Protein AF-A0A553GAB6-F1 (afdb_monomer)

Structure (mmCIF, N/CA/C/O backbone):
data_AF-A0A553GAB6-F1
#
_entry.id   AF-A0A553GAB6-F1
#
loop_
_atom_site.group_PDB
_atom_site.id
_atom_site.type_symbol
_atom_site.label_atom_id
_atom_site.label_alt_id
_atom_site.label_comp_id
_atom_site.label_asym_id
_atom_site.label_entity_id
_atom_site.label_seq_id
_atom_site.pdbx_PDB_ins_code
_atom_site.Cartn_x
_atom_site.Cartn_y
_atom_site.Cartn_z
_atom_site.occupancy
_atom_site.B_iso_or_equiv
_atom_site.auth_seq_id
_atom_site.auth_comp_id
_atom_site.auth_asym_id
_atom_site.auth_atom_id
_atom_site.pdbx_PDB_model_num
ATOM 1 N N . MET A 1 1 ? -17.075 6.521 -9.318 1.00 34.56 1 MET A N 1
ATOM 2 C CA . MET A 1 1 ? -15.803 7.169 -9.729 1.00 34.56 1 MET A CA 1
ATOM 3 C C . MET A 1 1 ? -14.711 7.225 -8.634 1.00 34.56 1 MET A C 1
ATOM 5 O O . MET A 1 1 ? -13.744 7.949 -8.797 1.00 34.56 1 MET A O 1
ATOM 9 N N . LYS A 1 2 ? -14.764 6.412 -7.557 1.00 28.95 2 LYS A N 1
ATOM 10 C CA . LYS A 1 2 ? -13.860 6.532 -6.381 1.00 28.95 2 LYS A CA 1
ATOM 11 C C . LYS A 1 2 ? -12.635 5.580 -6.356 1.00 28.95 2 LYS A C 1
ATOM 13 O O . LYS A 1 2 ? -11.906 5.549 -5.371 1.00 28.95 2 LYS A O 1
ATOM 18 N N . ASN A 1 3 ? -12.389 4.811 -7.427 1.00 29.20 3 ASN A N 1
ATOM 19 C CA . ASN A 1 3 ? -11.310 3.800 -7.476 1.00 29.20 3 ASN A CA 1
ATOM 20 C C . ASN A 1 3 ? -10.190 4.086 -8.496 1.00 29.20 3 ASN A C 1
ATOM 22 O O . ASN A 1 3 ? -9.161 3.424 -8.436 1.00 29.20 3 ASN A O 1
ATOM 26 N N . PHE A 1 4 ? -10.354 5.056 -9.403 1.00 31.14 4 PHE A N 1
ATOM 27 C CA . PHE A 1 4 ? -9.347 5.368 -10.432 1.00 31.14 4 PHE A CA 1
ATOM 28 C C . PHE A 1 4 ? -8.181 6.212 -9.888 1.00 31.14 4 PHE A C 1
ATOM 30 O O . PHE A 1 4 ? -7.031 5.979 -10.243 1.00 31.14 4 PHE A O 1
ATOM 37 N N . LEU A 1 5 ? -8.451 7.098 -8.924 1.00 30.77 5 LEU A N 1
ATOM 38 C CA . LEU A 1 5 ? -7.440 7.952 -8.282 1.00 30.77 5 LEU A CA 1
ATOM 39 C C . LEU A 1 5 ? -6.475 7.166 -7.368 1.00 30.77 5 LEU A C 1
ATOM 41 O O . LEU A 1 5 ? -5.349 7.583 -7.117 1.00 30.77 5 LEU A O 1
ATOM 45 N N . LYS A 1 6 ? -6.896 5.976 -6.915 1.00 29.62 6 LYS A N 1
ATOM 46 C CA . LYS A 1 6 ? -6.070 5.042 -6.138 1.00 29.62 6 LYS A CA 1
ATOM 47 C C . LYS A 1 6 ? -5.101 4.232 -6.995 1.00 29.62 6 LYS A C 1
ATOM 49 O O . LYS A 1 6 ? -4.408 3.413 -6.422 1.00 29.62 6 LYS A O 1
ATOM 54 N N . VAL A 1 7 ? -5.071 4.381 -8.322 1.00 31.89 7 VAL A N 1
ATOM 55 C CA . VAL A 1 7 ? -4.189 3.578 -9.193 1.00 31.89 7 VAL A CA 1
ATOM 56 C C . VAL A 1 7 ? -2.978 4.376 -9.672 1.00 31.89 7 VAL A C 1
ATOM 58 O O . VAL A 1 7 ? -1.897 3.805 -9.737 1.00 31.89 7 VAL A O 1
ATOM 61 N N . PHE A 1 8 ? -3.113 5.684 -9.903 1.00 30.11 8 PHE A N 1
ATOM 62 C CA . PHE A 1 8 ? -2.001 6.508 -10.392 1.00 30.11 8 PHE A CA 1
ATOM 63 C C . PHE A 1 8 ? -1.133 7.075 -9.255 1.00 30.11 8 PHE A C 1
ATOM 65 O O . PHE A 1 8 ? 0.083 6.933 -9.280 1.00 30.11 8 PHE A O 1
ATOM 72 N N . VAL A 1 9 ? -1.730 7.540 -8.149 1.00 34.72 9 VAL A N 1
ATOM 73 C CA . VAL A 1 9 ? -0.941 7.910 -6.949 1.00 34.72 9 VAL A CA 1
ATOM 74 C C . VAL A 1 9 ? -0.495 6.688 -6.135 1.00 34.72 9 VAL A C 1
ATOM 76 O O . VAL A 1 9 ? 0.485 6.743 -5.397 1.00 34.72 9 VAL A O 1
ATOM 79 N N . ALA A 1 10 ? -1.119 5.529 -6.359 1.00 32.25 10 ALA A N 1
ATOM 80 C CA . ALA A 1 10 ? -0.537 4.244 -5.976 1.00 32.25 10 ALA A CA 1
ATOM 81 C C . ALA A 1 10 ? 0.605 3.797 -6.897 1.00 32.25 10 ALA A C 1
ATOM 83 O O . ALA A 1 10 ? 1.484 3.087 -6.436 1.00 32.25 10 ALA A O 1
ATOM 84 N N . ALA A 1 11 ? 0.666 4.197 -8.167 1.00 32.94 11 ALA A N 1
ATOM 85 C CA . ALA A 1 11 ? 1.845 3.871 -8.971 1.00 32.94 11 ALA A CA 1
ATOM 86 C C . ALA A 1 11 ? 3.108 4.527 -8.375 1.00 32.94 11 ALA A C 1
ATOM 88 O O . ALA A 1 11 ? 4.166 3.910 -8.357 1.00 32.94 11 ALA A O 1
ATOM 89 N N . ILE A 1 12 ? 2.961 5.705 -7.755 1.00 37.19 12 ILE A N 1
ATOM 90 C CA . ILE A 1 12 ? 4.062 6.438 -7.110 1.00 37.19 12 ILE A CA 1
ATOM 91 C C . ILE A 1 12 ? 4.305 5.995 -5.644 1.00 37.19 12 ILE A C 1
ATOM 93 O O . ILE A 1 12 ? 5.435 6.070 -5.170 1.00 37.19 12 ILE A O 1
ATOM 97 N N . MET A 1 13 ? 3.304 5.465 -4.916 1.00 30.41 13 MET A N 1
ATOM 98 C CA . MET A 1 13 ? 3.454 5.044 -3.498 1.00 30.41 13 MET A CA 1
ATOM 99 C C . MET A 1 13 ? 3.285 3.544 -3.176 1.00 30.41 13 MET A C 1
ATOM 101 O O . MET A 1 13 ? 3.530 3.140 -2.043 1.00 30.41 13 MET A O 1
ATOM 105 N N . LEU A 1 14 ? 2.887 2.696 -4.123 1.00 29.27 14 LEU A N 1
ATOM 106 C CA . LEU A 1 14 ? 2.587 1.266 -3.913 1.00 29.27 14 LEU A CA 1
ATOM 107 C C . LEU A 1 14 ? 3.575 0.326 -4.635 1.00 29.27 14 LEU A C 1
ATOM 109 O O . LEU A 1 14 ? 3.333 -0.875 -4.709 1.00 29.27 14 LEU A O 1
ATOM 113 N N . LEU A 1 15 ? 4.721 0.836 -5.102 1.00 31.14 15 LEU A N 1
ATOM 114 C CA . LEU A 1 15 ? 5.814 0.033 -5.680 1.00 31.14 15 LEU A CA 1
ATOM 115 C C . LEU A 1 15 ? 6.842 -0.473 -4.646 1.00 31.14 15 LEU A C 1
ATOM 117 O O . LEU A 1 15 ? 7.947 -0.864 -5.017 1.00 31.14 15 LEU A O 1
ATOM 121 N N . SER A 1 16 ? 6.505 -0.496 -3.353 1.00 28.41 16 SER A N 1
ATOM 122 C CA . SER A 1 16 ? 7.365 -1.086 -2.313 1.00 28.41 16 SER A CA 1
ATOM 123 C C . SER A 1 16 ? 6.939 -2.477 -1.844 1.00 28.41 16 SER A C 1
ATOM 125 O O . SER A 1 16 ? 7.727 -3.143 -1.183 1.00 28.41 16 SER A O 1
ATOM 127 N N . TYR A 1 17 ? 5.770 -3.004 -2.219 1.00 31.75 17 TYR A N 1
ATOM 128 C CA . TYR A 1 17 ? 5.403 -4.369 -1.831 1.00 31.75 17 TYR A CA 1
ATOM 129 C C . TYR A 1 17 ? 4.650 -5.111 -2.943 1.00 31.75 17 TYR A C 1
ATOM 131 O O . TYR A 1 17 ? 3.485 -4.829 -3.201 1.00 31.75 17 TYR A O 1
ATOM 139 N N . SER A 1 18 ? 5.271 -6.202 -3.422 1.00 32.09 18 SER A N 1
ATOM 140 C CA . SER 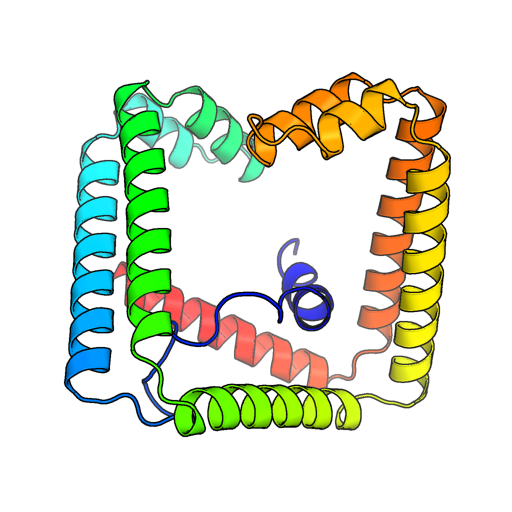A 1 18 ? 4.639 -7.415 -3.998 1.00 32.09 18 SER A CA 1
ATOM 141 C C . SER A 1 18 ? 4.664 -7.560 -5.530 1.00 32.09 18 SER A C 1
ATOM 143 O O . SER A 1 18 ? 3.607 -7.635 -6.147 1.00 32.09 18 SER A O 1
ATOM 145 N N . SER A 1 19 ? 5.842 -7.688 -6.152 1.00 33.78 19 SER A N 1
ATOM 146 C CA . SER A 1 19 ? 5.940 -8.083 -7.574 1.00 33.78 19 SER A CA 1
ATOM 147 C C . SER A 1 19 ? 6.363 -9.536 -7.831 1.00 33.78 19 SER A C 1
ATOM 149 O O . SER A 1 19 ? 6.265 -9.971 -8.965 1.00 33.78 19 SER A O 1
ATOM 151 N N . VAL A 1 20 ? 6.763 -10.329 -6.829 1.00 37.25 20 VAL A N 1
ATOM 152 C CA . VAL A 1 20 ? 7.273 -11.693 -7.118 1.00 37.25 20 VAL A CA 1
ATOM 153 C C . VAL A 1 20 ? 6.150 -12.728 -7.313 1.00 37.25 20 VAL A C 1
ATOM 155 O O . VAL A 1 20 ? 6.298 -13.657 -8.089 1.00 37.25 20 VAL A O 1
ATOM 158 N N . ALA A 1 21 ? 4.987 -12.558 -6.670 1.00 38.44 21 ALA A N 1
ATOM 159 C CA . ALA A 1 21 ? 3.957 -13.610 -6.602 1.00 38.44 21 ALA A CA 1
ATOM 160 C C . ALA A 1 21 ? 2.656 -13.304 -7.371 1.00 38.44 21 ALA A C 1
ATOM 162 O O . ALA A 1 21 ? 1.634 -13.959 -7.169 1.00 38.44 21 ALA A O 1
ATOM 163 N N . SER A 1 22 ? 2.618 -12.261 -8.200 1.00 38.22 22 SER A N 1
ATOM 164 C CA . SER A 1 22 ? 1.407 -11.891 -8.939 1.00 38.22 22 SER A CA 1
ATOM 165 C C . SER A 1 22 ? 1.707 -11.738 -10.419 1.00 38.22 22 SER A C 1
ATOM 167 O O . SER A 1 22 ? 1.952 -10.624 -10.858 1.00 38.22 22 SER A O 1
ATOM 169 N N . ALA A 1 23 ? 1.532 -12.847 -11.152 1.00 41.28 23 ALA A N 1
ATOM 170 C CA . ALA A 1 23 ? 1.530 -12.976 -12.615 1.00 41.28 23 ALA A CA 1
ATOM 171 C C . ALA A 1 23 ? 2.853 -13.431 -13.246 1.00 41.28 23 ALA A C 1
ATOM 173 O O . ALA A 1 23 ? 3.611 -12.613 -13.745 1.00 41.28 23 ALA A O 1
ATOM 174 N N . GLN A 1 24 ? 3.058 -14.742 -13.323 1.00 37.12 24 GLN A N 1
ATOM 175 C CA . GLN A 1 24 ? 3.686 -15.322 -14.506 1.00 37.12 24 GLN A CA 1
ATOM 176 C C . GLN A 1 24 ? 2.553 -15.887 -15.354 1.00 37.12 24 GLN A C 1
ATOM 178 O O . GLN A 1 24 ? 2.048 -16.970 -15.101 1.00 37.12 24 GLN A O 1
ATOM 183 N N . ASP A 1 25 ? 2.058 -15.044 -16.245 1.00 39.56 25 ASP A N 1
ATOM 184 C CA . ASP A 1 25 ? 1.372 -15.460 -17.461 1.00 39.56 25 ASP A CA 1
ATOM 185 C C . ASP A 1 25 ? 1.706 -14.312 -18.412 1.00 39.56 25 ASP A C 1
ATOM 187 O O . ASP A 1 25 ? 1.101 -13.243 -18.329 1.00 39.56 25 ASP A O 1
ATOM 191 N N . GLU A 1 26 ? 2.827 -14.488 -19.114 1.00 44.06 26 GLU A N 1
ATOM 192 C CA . GLU A 1 26 ? 3.438 -13.572 -20.088 1.00 44.06 26 GLU A CA 1
ATOM 193 C C . GLU A 1 26 ? 3.920 -12.204 -19.554 1.00 44.06 26 GLU A C 1
ATOM 195 O O . GLU A 1 26 ? 3.126 -11.292 -19.367 1.00 44.06 26 GLU A O 1
ATOM 200 N N . THR A 1 27 ? 5.240 -12.084 -19.319 1.00 35.88 27 THR A N 1
ATOM 201 C CA . THR A 1 27 ? 6.139 -10.920 -19.570 1.00 35.88 27 THR A CA 1
ATOM 202 C C . THR A 1 27 ? 7.345 -10.945 -18.614 1.00 35.88 27 THR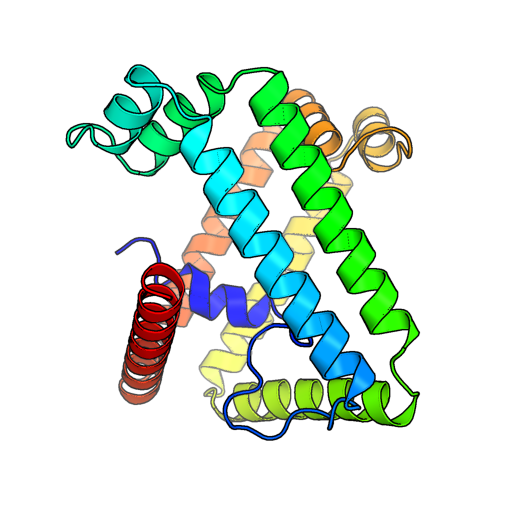 A C 1
ATOM 204 O O . THR A 1 27 ? 7.165 -10.770 -17.410 1.00 35.88 27 THR A O 1
ATOM 207 N N . THR A 1 28 ? 8.551 -11.178 -19.157 1.00 42.16 28 THR A N 1
ATOM 208 C CA . THR A 1 28 ? 9.878 -10.648 -18.732 1.00 42.16 28 THR A CA 1
ATOM 209 C C . THR A 1 28 ? 10.172 -10.459 -17.230 1.00 42.16 28 THR A C 1
ATOM 211 O O . THR A 1 28 ? 10.809 -9.484 -16.835 1.00 42.16 28 THR A O 1
ATOM 214 N N . GLY A 1 29 ? 9.727 -11.376 -16.371 1.00 48.97 29 GLY A N 1
ATOM 215 C CA . GLY A 1 29 ? 10.163 -11.458 -14.973 1.00 48.97 29 GLY A CA 1
ATOM 216 C C . GLY A 1 29 ? 11.357 -12.408 -14.805 1.00 48.97 29 GLY A C 1
ATOM 217 O O . GLY A 1 29 ? 11.622 -13.197 -15.714 1.00 48.97 29 GLY A O 1
ATOM 218 N N . PRO A 1 30 ? 12.050 -12.391 -13.649 1.00 55.84 30 PRO A N 1
ATOM 219 C CA . PRO A 1 30 ? 13.101 -13.361 -13.354 1.00 55.84 30 PRO A CA 1
ATOM 220 C C . PRO A 1 30 ? 12.544 -14.773 -13.515 1.00 55.84 30 PRO A C 1
ATOM 222 O O . PRO A 1 30 ? 11.444 -15.071 -13.034 1.00 55.84 30 PRO A O 1
ATOM 225 N N . ILE A 1 31 ? 13.290 -15.623 -14.216 1.00 70.12 31 ILE A N 1
ATOM 226 C CA . ILE A 1 31 ? 12.923 -17.020 -14.427 1.00 70.12 31 ILE A CA 1
ATOM 227 C C . ILE A 1 31 ? 12.946 -17.686 -13.047 1.00 70.12 31 ILE A C 1
ATOM 229 O O . ILE A 1 31 ? 14.006 -17.859 -12.447 1.00 70.12 31 ILE A O 1
ATOM 233 N N . LEU A 1 32 ? 11.760 -17.979 -12.511 1.00 77.94 32 LEU A N 1
ATOM 234 C CA . LEU A 1 32 ? 11.621 -18.784 -11.302 1.00 77.94 32 LEU A CA 1
ATOM 235 C C . LEU A 1 32 ? 12.017 -20.225 -11.638 1.00 77.94 32 LEU A C 1
ATOM 237 O O . LEU A 1 32 ? 11.668 -20.712 -12.718 1.00 77.94 32 LEU A O 1
ATOM 241 N N . SER A 1 33 ? 12.705 -20.901 -10.720 1.00 84.94 33 SER A N 1
ATOM 242 C CA . SER A 1 33 ? 12.956 -22.340 -10.832 1.00 84.94 33 SER A CA 1
ATOM 243 C C . SER A 1 33 ? 11.641 -23.127 -10.771 1.00 84.94 33 SER A C 1
ATOM 245 O O . SER A 1 33 ? 10.619 -22.614 -10.306 1.00 84.94 33 SER A O 1
ATOM 247 N N . GLU A 1 34 ? 11.649 -24.384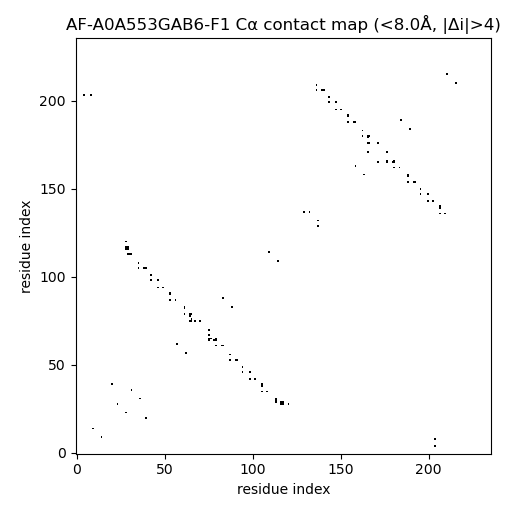 -11.217 1.00 85.62 34 GLU A N 1
ATOM 248 C CA . GLU A 1 34 ? 10.463 -25.251 -11.129 1.00 85.62 34 GLU A CA 1
ATOM 249 C C . GLU A 1 34 ? 9.986 -25.427 -9.678 1.00 85.62 34 GLU A C 1
ATOM 251 O O . GLU A 1 34 ? 8.789 -25.348 -9.402 1.00 85.62 34 GLU A O 1
ATOM 256 N N . GLU A 1 35 ? 10.912 -25.528 -8.723 1.00 85.19 35 GLU A N 1
ATOM 257 C CA . GLU A 1 35 ? 10.595 -25.585 -7.290 1.00 85.19 35 GLU A CA 1
ATOM 258 C C . GLU A 1 35 ? 9.933 -24.290 -6.788 1.00 85.19 35 GLU A C 1
ATOM 260 O O . GLU A 1 35 ? 8.935 -24.325 -6.065 1.00 85.19 35 GLU A O 1
ATOM 265 N N . GLN A 1 36 ? 10.432 -23.125 -7.213 1.00 84.12 36 GLN A N 1
ATOM 266 C CA . GLN A 1 36 ? 9.836 -21.831 -6.868 1.00 84.12 36 GLN A CA 1
ATOM 267 C C . GLN A 1 36 ? 8.438 -21.669 -7.485 1.00 84.12 36 GLN A C 1
ATOM 269 O O . GLN A 1 36 ? 7.529 -21.148 -6.831 1.00 84.12 36 GLN A O 1
ATOM 274 N N . LYS A 1 37 ? 8.232 -22.134 -8.726 1.00 84.25 37 LYS A N 1
ATOM 275 C CA . LYS A 1 37 ? 6.908 -22.158 -9.371 1.00 84.25 37 LYS A CA 1
ATOM 276 C C . LYS A 1 37 ? 5.942 -23.065 -8.612 1.00 84.25 37 LYS A C 1
ATOM 278 O O . LYS A 1 37 ? 4.812 -22.645 -8.353 1.00 84.25 37 LYS A O 1
ATOM 283 N N . ALA A 1 38 ? 6.389 -24.251 -8.199 1.00 86.25 38 ALA A N 1
ATOM 284 C CA . ALA A 1 38 ? 5.599 -25.171 -7.387 1.00 86.25 38 ALA A CA 1
ATOM 285 C C . ALA A 1 38 ? 5.207 -24.542 -6.038 1.00 86.25 38 ALA A C 1
ATOM 287 O O . ALA A 1 38 ? 4.037 -24.584 -5.660 1.00 86.25 38 ALA A O 1
ATOM 288 N N . MET A 1 39 ? 6.132 -23.850 -5.361 1.00 82.44 39 MET A N 1
ATOM 289 C CA . MET A 1 39 ? 5.843 -23.127 -4.113 1.00 82.44 39 MET A CA 1
ATOM 290 C C . MET A 1 39 ? 4.775 -22.037 -4.304 1.00 82.44 39 MET A C 1
ATOM 292 O O . MET A 1 39 ? 3.877 -21.874 -3.471 1.00 82.44 39 MET A O 1
ATOM 296 N N . VAL A 1 40 ? 4.839 -21.294 -5.414 1.00 84.69 40 VAL A N 1
ATOM 297 C CA . VAL A 1 40 ? 3.837 -20.273 -5.760 1.00 84.69 40 VAL A CA 1
ATOM 298 C C . VAL A 1 40 ? 2.478 -20.906 -6.078 1.00 84.69 40 VAL A C 1
ATOM 300 O O . VAL A 1 40 ? 1.453 -20.351 -5.669 1.00 84.69 40 VAL A O 1
ATOM 303 N N . ALA A 1 41 ? 2.453 -22.042 -6.778 1.00 84.31 41 ALA A N 1
ATOM 304 C CA . ALA A 1 41 ? 1.233 -22.783 -7.090 1.00 84.31 41 ALA A CA 1
ATOM 305 C C . ALA A 1 41 ? 0.565 -23.326 -5.817 1.00 84.31 41 ALA A C 1
ATOM 307 O O . ALA A 1 41 ? -0.597 -23.004 -5.569 1.00 84.31 41 ALA A O 1
ATOM 308 N N . ALA A 1 42 ? 1.319 -24.005 -4.951 1.00 84.69 42 ALA A N 1
ATOM 309 C CA . ALA A 1 42 ? 0.832 -24.496 -3.662 1.00 84.69 42 ALA A CA 1
ATOM 310 C C . ALA A 1 42 ? 0.295 -23.348 -2.786 1.00 84.69 42 ALA A C 1
ATOM 312 O O . ALA A 1 42 ? -0.833 -23.394 -2.300 1.00 84.69 42 ALA A O 1
ATOM 313 N N . SER A 1 43 ? 1.034 -22.234 -2.693 1.00 84.19 43 SER A N 1
ATOM 314 C CA . SER A 1 43 ? 0.584 -21.029 -1.973 1.00 84.19 43 SER A CA 1
ATOM 315 C C . SER A 1 43 ? -0.704 -20.419 -2.546 1.00 84.19 43 SER A C 1
ATOM 317 O O . SER A 1 43 ? -1.409 -19.670 -1.863 1.00 84.19 43 SER A O 1
ATOM 319 N N . LYS A 1 44 ? -0.985 -20.627 -3.838 1.00 85.00 44 LYS A N 1
ATOM 320 C CA . LYS A 1 44 ? -2.202 -20.144 -4.501 1.00 85.00 44 LYS A CA 1
ATOM 321 C C . LYS A 1 44 ? -3.385 -21.058 -4.192 1.00 85.00 44 LYS A C 1
ATOM 323 O O . LYS A 1 44 ? -4.467 -20.537 -3.930 1.00 85.00 44 LYS A O 1
ATOM 328 N N . GLU A 1 45 ? -3.178 -22.369 -4.206 1.00 86.44 45 GLU A N 1
ATOM 329 C CA . GLU A 1 45 ? -4.185 -23.361 -3.821 1.00 86.44 45 GLU A CA 1
ATOM 330 C C . GLU A 1 45 ? -4.573 -23.210 -2.353 1.00 86.44 45 GLU A C 1
ATOM 332 O O . GLU A 1 45 ? -5.756 -23.090 -2.049 1.00 86.44 45 GLU A O 1
ATOM 337 N N . GLU A 1 46 ? -3.591 -23.053 -1.464 1.00 86.50 46 GLU A N 1
ATOM 338 C CA . GLU A 1 46 ? -3.826 -22.790 -0.043 1.00 86.50 46 GLU A CA 1
ATOM 339 C C . GLU A 1 46 ? -4.680 -21.527 0.158 1.00 86.50 46 GLU A C 1
ATOM 341 O O . GLU A 1 46 ? -5.681 -21.537 0.871 1.00 86.50 46 GLU A O 1
ATOM 346 N N . LYS A 1 47 ? -4.365 -20.427 -0.543 1.00 86.94 47 LYS A N 1
ATOM 347 C CA . LYS A 1 47 ? -5.181 -19.199 -0.498 1.00 86.94 47 LYS A CA 1
ATOM 348 C C . LYS A 1 47 ? -6.606 -19.411 -0.997 1.00 86.94 47 LYS A C 1
ATOM 350 O O . LYS A 1 47 ? -7.511 -18.739 -0.500 1.00 86.94 47 LYS A O 1
ATOM 355 N N . LYS A 1 48 ? -6.803 -20.271 -1.999 1.00 87.62 48 LYS A N 1
ATOM 356 C CA . LYS A 1 48 ? -8.129 -20.592 -2.532 1.00 87.62 48 LYS A CA 1
ATOM 357 C C . LYS A 1 48 ? -8.927 -21.397 -1.507 1.00 87.62 48 LYS A C 1
ATOM 359 O O . LYS A 1 48 ? -10.025 -20.972 -1.161 1.00 87.62 48 LYS A O 1
ATOM 364 N N . ALA A 1 49 ? -8.337 -22.451 -0.947 1.00 87.56 49 ALA A N 1
ATOM 365 C CA . ALA A 1 49 ? -8.946 -23.252 0.112 1.00 87.56 49 ALA A CA 1
ATOM 366 C C . ALA A 1 49 ? -9.299 -22.393 1.338 1.00 87.56 49 ALA A C 1
ATOM 368 O O . ALA A 1 49 ? -10.435 -22.404 1.802 1.00 87.56 49 ALA A O 1
ATOM 369 N N . ASN A 1 50 ? -8.377 -21.540 1.790 1.00 87.19 50 ASN A N 1
ATOM 370 C CA . ASN A 1 50 ? -8.605 -20.603 2.892 1.00 87.19 50 ASN A CA 1
ATOM 371 C C . ASN A 1 50 ? -9.731 -19.598 2.594 1.00 87.19 50 ASN A C 1
ATOM 373 O O . ASN A 1 50 ? -10.468 -19.192 3.494 1.00 87.19 50 ASN A O 1
ATOM 377 N N . HIS A 1 51 ? -9.880 -19.177 1.333 1.00 87.88 51 HIS A N 1
ATOM 378 C CA . HIS A 1 51 ? -10.982 -18.313 0.919 1.00 87.88 51 HIS A CA 1
ATOM 379 C C . HIS A 1 51 ? -12.328 -19.045 0.941 1.00 87.88 51 HIS A C 1
ATOM 381 O O . HIS A 1 51 ? -13.3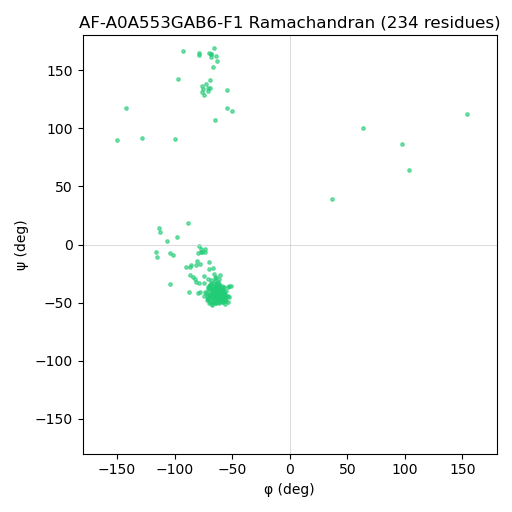13 -18.474 1.410 1.00 87.88 51 HIS A O 1
ATOM 387 N N . GLU A 1 52 ? -12.372 -20.283 0.453 1.00 90.62 52 GLU A N 1
ATOM 388 C CA . GLU A 1 52 ? -13.571 -21.124 0.456 1.00 90.62 52 GLU A CA 1
ATOM 389 C C . GLU A 1 52 ? -13.998 -21.486 1.879 1.00 90.62 52 GLU A C 1
ATOM 391 O O . GLU A 1 52 ? -15.164 -21.298 2.215 1.00 90.62 52 GLU A O 1
ATOM 396 N N . ALA A 1 53 ? -13.057 -21.871 2.744 1.00 90.00 53 ALA A N 1
ATOM 397 C CA . ALA A 1 53 ? -13.306 -22.130 4.160 1.00 90.00 53 ALA A CA 1
ATOM 3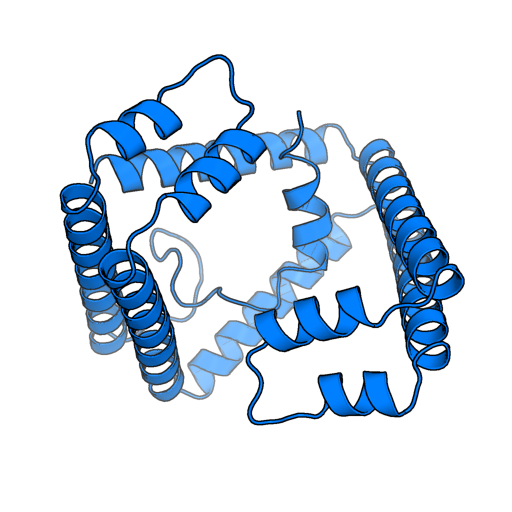98 C C . ALA A 1 53 ? -13.869 -20.891 4.873 1.00 90.00 53 ALA A C 1
ATOM 400 O O . ALA A 1 53 ? -14.887 -20.970 5.560 1.00 90.00 53 ALA A O 1
ATOM 401 N N . PHE A 1 54 ? -13.275 -19.713 4.644 1.00 91.94 54 PHE A N 1
ATOM 402 C CA . PHE A 1 54 ? -13.802 -18.470 5.207 1.00 91.94 54 PHE A CA 1
ATOM 403 C C . PHE A 1 54 ? -15.206 -18.156 4.676 1.00 91.94 54 PHE A C 1
ATOM 405 O O . PHE A 1 54 ? -16.070 -17.743 5.442 1.00 91.94 54 PHE A O 1
ATOM 412 N N . LYS A 1 55 ? -15.464 -18.372 3.380 1.00 90.88 55 LYS A N 1
ATOM 413 C CA . LYS A 1 55 ? -16.786 -18.148 2.781 1.00 90.88 55 LYS A CA 1
ATOM 414 C C . LYS A 1 55 ? -17.837 -19.111 3.340 1.00 90.88 55 LYS A C 1
ATOM 416 O O . LYS A 1 55 ? -18.953 -18.678 3.600 1.00 90.88 55 LYS A O 1
ATOM 421 N N . ALA A 1 56 ? -17.481 -20.378 3.531 1.00 93.25 56 ALA A N 1
ATOM 422 C CA . ALA A 1 56 ? -18.348 -21.383 4.138 1.00 93.25 56 ALA A CA 1
ATOM 423 C C . ALA A 1 56 ? -18.645 -21.086 5.615 1.00 93.25 56 ALA A C 1
ATOM 425 O O . ALA A 1 56 ? -19.691 -21.477 6.114 1.00 93.25 56 ALA A O 1
ATOM 426 N N . SER A 1 57 ? -17.756 -20.360 6.302 1.00 92.81 57 SER A N 1
ATOM 427 C CA . SER A 1 57 ? -17.972 -19.947 7.693 1.00 92.81 57 SER A CA 1
ATOM 428 C C . SER A 1 57 ? -18.954 -18.782 7.862 1.00 92.81 57 SER A C 1
ATOM 430 O O . SER A 1 57 ? -19.237 -18.409 8.997 1.00 92.81 57 SER A O 1
ATOM 432 N N . LEU A 1 58 ? -19.420 -18.154 6.773 1.00 93.25 58 LEU A N 1
ATOM 433 C CA . LEU A 1 58 ? -20.274 -16.968 6.857 1.00 93.25 58 LEU A CA 1
ATOM 434 C C . LEU A 1 58 ? -21.710 -17.325 7.244 1.00 93.25 58 LEU A C 1
ATOM 436 O O . LEU A 1 58 ? -22.296 -18.243 6.675 1.00 93.25 58 LEU A O 1
ATOM 440 N N . SER A 1 59 ? -22.292 -16.549 8.160 1.00 95.00 59 SER A N 1
ATOM 441 C CA . SER A 1 59 ? -23.702 -16.685 8.542 1.00 95.00 59 SER A CA 1
ATOM 442 C C . SER A 1 59 ? -24.648 -16.033 7.528 1.00 95.00 59 SER A C 1
ATOM 444 O O . SER A 1 59 ? -24.248 -15.183 6.727 1.00 95.00 59 SER A O 1
ATOM 446 N N . GLU A 1 60 ? -25.934 -16.384 7.592 1.00 95.44 60 GLU A N 1
ATOM 447 C CA . GLU A 1 60 ? -26.975 -15.766 6.759 1.00 95.44 60 GLU A CA 1
ATOM 448 C C . GLU A 1 60 ? -27.061 -14.248 6.972 1.00 95.44 60 GLU A C 1
ATOM 450 O O . GLU A 1 60 ? -27.133 -13.489 6.006 1.00 95.44 60 GLU A O 1
ATOM 455 N N . GLU A 1 61 ? -26.952 -13.783 8.220 1.00 93.12 61 GLU A N 1
ATOM 456 C CA . GLU A 1 61 ? -26.923 -12.352 8.548 1.00 93.12 61 GLU A CA 1
ATOM 457 C C . GLU A 1 61 ? -25.729 -11.639 7.896 1.00 93.12 61 GLU A C 1
ATOM 459 O O . GLU A 1 61 ? -25.861 -10.552 7.329 1.00 93.12 61 GLU A O 1
ATOM 464 N N . GLN A 1 62 ? -24.552 -12.269 7.916 1.00 92.50 62 GLN A N 1
ATOM 465 C CA . GLN A 1 62 ? -23.349 -11.731 7.286 1.00 92.50 62 GLN A CA 1
ATOM 466 C C . GLN A 1 62 ? -23.492 -11.651 5.761 1.00 92.50 62 GLN A C 1
ATOM 468 O O . GLN A 1 62 ? -23.059 -10.667 5.154 1.00 92.50 62 GLN A O 1
ATOM 473 N N . LEU A 1 63 ? -24.116 -12.653 5.135 1.00 93.00 63 LEU A N 1
ATOM 474 C CA . LEU A 1 63 ? -24.431 -12.639 3.704 1.00 93.00 63 LEU A CA 1
ATOM 475 C C . LEU A 1 63 ? -25.445 -11.535 3.367 1.00 93.00 63 LEU A C 1
ATOM 477 O O . LEU A 1 63 ? -25.228 -10.780 2.417 1.00 93.00 63 LEU A O 1
ATOM 481 N N . ALA A 1 64 ? -26.474 -11.347 4.197 1.00 93.62 64 ALA A N 1
ATOM 482 C CA . ALA A 1 64 ? -27.457 -10.279 4.029 1.00 93.62 64 ALA A CA 1
ATOM 483 C C . ALA A 1 64 ? -26.814 -8.878 4.081 1.00 93.62 64 ALA A C 1
ATOM 485 O O . ALA A 1 64 ? -27.137 -8.017 3.257 1.00 93.62 64 ALA A O 1
ATOM 486 N N . ILE A 1 65 ? -25.837 -8.650 4.972 1.00 90.69 65 ILE A N 1
ATOM 487 C CA . ILE A 1 65 ? -25.051 -7.400 5.004 1.00 90.69 65 ILE A CA 1
ATOM 488 C C . ILE A 1 65 ? -24.309 -7.177 3.676 1.00 90.69 65 ILE A C 1
ATOM 490 O O . ILE A 1 65 ? -24.234 -6.048 3.174 1.00 90.69 65 ILE A O 1
ATOM 494 N N . LEU A 1 66 ? -23.739 -8.236 3.092 1.00 88.56 66 LEU A N 1
ATOM 495 C CA . LEU A 1 66 ? -22.994 -8.143 1.836 1.00 88.56 66 LEU A CA 1
ATOM 496 C C . LEU A 1 66 ? -23.911 -7.840 0.640 1.00 88.56 66 LEU A C 1
ATOM 498 O O . LEU A 1 66 ? -23.519 -7.055 -0.237 1.00 88.56 66 LEU A O 1
ATOM 502 N N . ASP A 1 67 ? -25.134 -8.363 0.640 1.00 92.38 67 ASP A N 1
ATOM 503 C CA . ASP A 1 67 ? -26.100 -8.195 -0.451 1.00 92.38 67 ASP A CA 1
ATOM 504 C C . ASP A 1 67 ? -26.954 -6.921 -0.347 1.00 92.38 67 ASP A C 1
ATOM 506 O O . ASP A 1 67 ? -27.430 -6.424 -1.371 1.00 92.38 67 ASP A O 1
ATOM 510 N N . ASN A 1 68 ? -27.055 -6.307 0.838 1.00 89.12 68 ASN A N 1
ATOM 511 C CA . ASN A 1 68 ? -27.864 -5.107 1.095 1.00 89.12 68 ASN A CA 1
ATOM 512 C C . ASN A 1 68 ? -27.595 -3.975 0.077 1.00 89.12 68 ASN A C 1
ATOM 514 O O . ASN A 1 68 ? -26.502 -3.430 0.028 1.00 89.12 68 ASN A O 1
ATOM 518 N N . LYS A 1 69 ? -28.557 -3.571 -0.756 1.00 93.38 69 LYS A N 1
ATOM 519 C CA . LYS A 1 69 ? -28.310 -2.558 -1.809 1.00 93.38 69 LYS A CA 1
ATOM 520 C C . LYS A 1 69 ? -28.334 -1.108 -1.315 1.00 93.38 69 LYS A C 1
ATOM 522 O O . LYS A 1 69 ? -27.875 -0.230 -2.041 1.00 93.38 69 LYS A O 1
ATOM 527 N N . GLU A 1 70 ? -28.837 -0.876 -0.111 1.00 93.44 70 GLU A N 1
ATOM 528 C CA . GLU A 1 70 ? -28.988 0.446 0.499 1.00 93.44 70 GLU A CA 1
ATOM 529 C C . GLU A 1 70 ? -27.672 0.927 1.119 1.00 93.44 70 GLU A C 1
ATOM 531 O O . GLU A 1 70 ? -27.353 2.113 1.067 1.00 93.44 70 GLU A O 1
ATOM 536 N N . LEU A 1 71 ? -26.853 -0.001 1.630 1.00 87.00 71 LEU A N 1
ATOM 537 C CA . LEU A 1 71 ? -25.541 0.318 2.186 1.00 87.00 71 LEU A CA 1
ATOM 538 C C . LEU A 1 71 ? -24.507 0.616 1.096 1.00 87.00 71 LEU A C 1
ATOM 540 O O . LEU A 1 71 ? -24.278 -0.164 0.159 1.00 87.00 71 LEU A O 1
ATOM 544 N N . SER A 1 72 ? -23.750 1.696 1.289 1.00 90.88 72 SER A N 1
ATOM 545 C CA . SER A 1 72 ? -22.541 1.928 0.511 1.00 90.88 72 SER A CA 1
ATOM 546 C C . SER A 1 72 ? -21.516 0.821 0.768 1.00 90.88 72 SER A C 1
ATOM 548 O O . SER A 1 72 ? -21.478 0.173 1.814 1.00 90.88 72 SER A O 1
ATOM 550 N N . LYS A 1 73 ? -20.582 0.632 -0.172 1.00 85.69 73 LYS A N 1
ATOM 551 C CA . LYS A 1 73 ? -19.503 -0.360 -0.023 1.00 85.69 73 LYS A CA 1
ATOM 552 C C . LYS A 1 73 ? -18.726 -0.209 1.294 1.00 85.69 73 LYS A C 1
ATOM 554 O O . LYS A 1 73 ? -18.268 -1.208 1.839 1.00 85.69 73 LYS A O 1
ATOM 559 N N . GLN A 1 74 ? -18.521 1.021 1.768 1.00 83.38 74 GLN A N 1
ATOM 560 C CA . GLN A 1 74 ? -17.781 1.257 3.010 1.00 83.38 74 GLN A CA 1
ATOM 561 C C . GLN A 1 74 ? -18.602 0.847 4.231 1.00 83.38 74 GLN A C 1
ATOM 563 O O . GLN A 1 74 ? -18.057 0.197 5.119 1.00 83.38 74 GLN A O 1
ATOM 568 N N . GLU A 1 75 ? -19.894 1.164 4.242 1.00 85.31 75 GLU A N 1
ATOM 569 C CA . GLU A 1 75 ? -20.804 0.770 5.319 1.00 85.31 75 GLU A CA 1
ATOM 570 C C . GLU A 1 75 ? -20.959 -0.747 5.380 1.00 85.31 75 GLU A C 1
ATOM 572 O O . GLU A 1 75 ? -20.768 -1.315 6.450 1.00 85.31 75 GLU A O 1
ATOM 577 N N . LYS A 1 76 ? -21.134 -1.421 4.232 1.00 90.00 76 LYS A N 1
ATOM 578 C CA . LYS A 1 76 ? -21.115 -2.893 4.159 1.00 90.00 76 LYS A CA 1
ATOM 579 C C . LYS A 1 76 ? -19.856 -3.484 4.765 1.00 90.00 76 LYS A C 1
ATOM 581 O O . LYS A 1 76 ? -19.926 -4.396 5.573 1.00 90.00 76 LYS A O 1
ATOM 586 N N . MET A 1 77 ? -18.687 -2.972 4.373 1.00 83.62 77 MET A N 1
ATOM 587 C CA . MET A 1 77 ? -17.413 -3.479 4.884 1.00 83.62 77 MET A CA 1
ATOM 588 C C . MET A 1 77 ? -17.278 -3.270 6.394 1.00 83.62 77 MET A C 1
ATOM 590 O O . MET A 1 77 ? -16.706 -4.128 7.058 1.00 83.62 77 MET A O 1
ATOM 594 N N . LYS A 1 78 ? -17.780 -2.148 6.926 1.00 87.69 78 LYS A N 1
ATOM 595 C CA . LYS A 1 78 ? -17.756 -1.855 8.362 1.00 87.69 78 LYS A CA 1
ATOM 596 C C . LYS A 1 78 ? -18.710 -2.774 9.128 1.00 87.69 78 LYS A C 1
ATOM 598 O O . LYS A 1 78 ? -18.273 -3.403 10.083 1.00 87.69 78 LYS A O 1
ATOM 603 N N . ALA A 1 79 ? -19.960 -2.883 8.680 1.00 89.44 79 ALA A N 1
ATOM 604 C CA . ALA A 1 79 ? -20.969 -3.752 9.281 1.00 89.44 79 ALA A CA 1
ATOM 605 C C . ALA A 1 79 ? -20.535 -5.225 9.234 1.00 89.44 79 ALA A C 1
ATOM 607 O O . ALA A 1 79 ? -20.501 -5.888 10.263 1.00 89.44 79 ALA A O 1
ATOM 608 N N . PHE A 1 80 ? -20.072 -5.697 8.073 1.00 92.81 80 PHE A N 1
ATOM 609 C CA . PHE A 1 80 ? -19.567 -7.058 7.908 1.00 92.81 80 PHE A CA 1
ATOM 610 C C . PHE A 1 80 ? -18.365 -7.331 8.819 1.00 92.81 80 PHE A C 1
ATOM 612 O O . PHE A 1 80 ? -18.310 -8.361 9.479 1.00 92.81 80 PHE A O 1
ATOM 619 N N . ALA A 1 81 ? -17.404 -6.403 8.902 1.00 89.31 81 ALA A N 1
ATOM 620 C CA . ALA A 1 81 ? -16.250 -6.570 9.783 1.00 89.31 81 ALA A CA 1
ATOM 621 C C . ALA A 1 81 ? -16.641 -6.622 11.268 1.00 89.31 81 ALA A C 1
ATOM 623 O O . ALA A 1 81 ? -16.027 -7.381 12.013 1.00 89.31 81 ALA A O 1
ATOM 624 N N . ALA A 1 82 ? -17.639 -5.835 11.680 1.00 91.25 82 ALA A N 1
ATOM 625 C CA . ALA A 1 82 ? -18.161 -5.847 13.043 1.00 91.25 82 ALA A CA 1
ATOM 626 C C . ALA A 1 82 ? -18.906 -7.150 13.369 1.00 91.25 82 ALA A C 1
ATOM 628 O O . ALA A 1 82 ? -18.824 -7.620 14.495 1.00 91.25 82 ALA A O 1
ATOM 629 N N . SER A 1 83 ? -19.569 -7.755 12.380 1.00 93.06 83 SER A N 1
ATOM 630 C CA . SER A 1 83 ? -20.302 -9.015 12.547 1.00 93.06 83 SER A CA 1
ATOM 631 C C . SER A 1 83 ? -19.427 -10.274 12.595 1.00 93.06 83 SER A C 1
ATOM 633 O O . SER A 1 83 ? -19.968 -11.362 12.754 1.00 93.06 83 SER A O 1
ATOM 635 N N . LEU A 1 84 ? -18.103 -10.172 12.404 1.00 91.81 84 LEU A N 1
ATOM 636 C CA . LEU A 1 84 ? -17.234 -11.354 12.380 1.00 91.81 84 LEU A CA 1
ATOM 637 C C . LEU A 1 84 ? -17.087 -11.982 13.769 1.00 91.81 84 LEU A C 1
ATOM 639 O O . LEU A 1 84 ? -16.787 -11.271 14.731 1.00 91.81 84 LEU A O 1
ATOM 643 N N . SER A 1 85 ? -17.200 -13.311 13.838 1.00 95.69 85 SER A N 1
ATOM 644 C CA . SER A 1 85 ? -16.942 -14.082 15.059 1.00 95.69 85 SER A CA 1
ATOM 645 C C . SER A 1 85 ? -15.451 -14.094 15.415 1.00 95.69 85 SER A C 1
ATOM 647 O O . SER A 1 85 ? -14.592 -13.772 14.582 1.00 95.69 85 SER A O 1
ATOM 649 N N . GLU A 1 86 ? -15.120 -14.482 16.647 1.00 94.50 86 GLU A N 1
ATOM 650 C CA . GLU A 1 86 ? -13.721 -14.606 17.068 1.00 94.50 86 GLU A CA 1
ATOM 651 C C . GLU A 1 86 ? -12.985 -15.697 16.277 1.00 94.50 86 GLU A C 1
ATOM 653 O O . GLU A 1 86 ? -11.851 -15.487 15.848 1.00 94.50 86 GLU A O 1
ATOM 658 N N . GLU A 1 87 ? -13.655 -16.800 15.946 1.00 94.38 87 GLU A N 1
ATOM 659 C CA . GLU A 1 87 ? -13.118 -17.870 15.099 1.00 94.38 87 GLU A CA 1
ATOM 660 C C . GLU A 1 87 ? -12.821 -17.359 13.682 1.00 94.38 87 GLU A C 1
ATOM 662 O O . GLU A 1 87 ? -11.754 -17.619 13.122 1.00 94.38 87 GLU A O 1
ATOM 667 N N . GLN A 1 88 ? -13.725 -16.564 13.103 1.00 90.81 88 GLN A N 1
ATOM 668 C CA . GLN A 1 88 ? -13.528 -15.955 11.785 1.00 90.81 88 GLN A CA 1
ATOM 669 C C . GLN A 1 88 ? -12.384 -14.929 11.795 1.00 90.81 88 GLN A C 1
ATOM 671 O O . GLN A 1 88 ? -11.614 -14.832 10.830 1.00 90.81 88 GLN A O 1
ATOM 676 N N . LYS A 1 89 ? -12.239 -14.150 12.875 1.00 91.31 89 LYS A N 1
ATOM 677 C CA . LYS A 1 89 ? -11.110 -13.224 13.060 1.00 91.31 89 LYS A CA 1
ATOM 678 C C . LYS A 1 89 ? -9.791 -13.986 13.199 1.00 91.31 89 LYS A C 1
ATOM 680 O O . LYS A 1 89 ? -8.822 -13.616 12.527 1.00 91.31 89 LYS A O 1
ATOM 685 N N . ALA A 1 90 ? -9.765 -15.060 13.986 1.00 91.88 90 ALA A N 1
ATOM 686 C CA . ALA A 1 90 ? -8.606 -15.931 14.155 1.00 91.88 90 ALA A CA 1
ATOM 687 C C . ALA A 1 90 ? -8.193 -16.580 12.826 1.00 91.88 90 ALA A C 1
ATOM 689 O O . ALA A 1 90 ? -7.031 -16.476 12.433 1.00 91.88 90 ALA A O 1
ATOM 690 N N . MET A 1 91 ? -9.149 -17.119 12.061 1.00 90.06 91 MET A N 1
ATOM 691 C CA . MET A 1 91 ? -8.903 -17.672 10.725 1.00 90.06 91 MET A CA 1
ATOM 692 C C . MET A 1 91 ? -8.266 -16.632 9.794 1.00 90.06 91 MET A C 1
ATOM 694 O O . MET A 1 91 ? -7.288 -16.910 9.103 1.00 90.06 91 MET A O 1
ATOM 698 N N . ARG A 1 92 ? -8.763 -15.389 9.791 1.00 88.06 92 ARG A N 1
ATOM 699 C CA . ARG A 1 92 ? -8.172 -14.311 8.979 1.00 88.06 92 ARG A CA 1
ATOM 700 C C . ARG A 1 92 ? -6.757 -13.939 9.416 1.00 88.06 92 ARG A C 1
ATOM 702 O O . ARG A 1 92 ? -5.955 -13.573 8.554 1.00 88.06 92 ARG A O 1
ATOM 709 N N . LYS A 1 93 ? -6.465 -13.981 10.718 1.00 88.31 93 LYS A N 1
ATOM 710 C CA . LYS A 1 93 ? -5.124 -13.731 11.260 1.00 88.31 93 LYS A CA 1
ATOM 711 C C . LYS A 1 93 ? -4.161 -14.844 10.836 1.00 88.31 93 LYS A C 1
ATOM 713 O O . LYS A 1 93 ? -3.162 -14.528 10.196 1.00 88.31 93 LYS A O 1
ATOM 718 N N . ALA A 1 94 ? -4.527 -16.106 11.052 1.00 89.56 94 ALA A N 1
ATOM 719 C CA . ALA A 1 94 ? -3.742 -17.267 10.633 1.00 89.56 94 ALA A CA 1
ATOM 720 C C . ALA A 1 94 ? -3.477 -17.264 9.116 1.00 89.56 94 ALA A C 1
ATOM 722 O O . ALA A 1 94 ? -2.338 -17.396 8.676 1.00 89.56 94 ALA A O 1
ATOM 723 N N . ASN A 1 95 ? -4.501 -16.980 8.303 1.00 87.50 95 ASN A N 1
ATOM 724 C CA . ASN A 1 95 ? -4.349 -16.856 6.850 1.00 87.50 95 ASN A CA 1
ATOM 725 C C . ASN A 1 95 ? -3.369 -15.743 6.461 1.00 87.50 95 ASN A C 1
ATOM 727 O O . ASN A 1 95 ? -2.629 -15.872 5.490 1.00 87.50 95 ASN A O 1
ATOM 731 N N . LYS A 1 96 ? -3.362 -14.619 7.184 1.00 86.25 96 LYS A N 1
ATOM 732 C CA . LYS A 1 96 ? -2.412 -13.533 6.929 1.00 86.25 96 LYS A CA 1
ATOM 733 C C . LYS A 1 96 ? -0.981 -13.977 7.248 1.00 86.25 96 LYS A C 1
ATOM 735 O O . LYS A 1 96 ? -0.090 -13.712 6.443 1.00 86.25 96 LYS A O 1
ATOM 740 N N . GLU A 1 97 ? -0.783 -14.636 8.384 1.00 87.50 97 GLU A N 1
ATOM 741 C CA . GLU A 1 97 ? 0.518 -15.140 8.835 1.00 87.50 97 GLU A CA 1
ATOM 742 C C . GLU A 1 97 ? 1.071 -16.205 7.880 1.00 87.50 97 GLU A C 1
ATOM 744 O O . GLU A 1 97 ? 2.215 -16.084 7.450 1.00 87.50 97 GLU A O 1
ATOM 749 N N . SER A 1 98 ? 0.240 -17.153 7.428 1.00 87.38 98 SER A N 1
ATOM 750 C CA . SER A 1 98 ? 0.608 -18.129 6.386 1.00 87.38 98 SER A CA 1
ATOM 751 C C . SER A 1 98 ? 1.084 -17.431 5.102 1.00 87.38 98 SER A C 1
ATOM 753 O O . SER A 1 98 ? 2.157 -17.726 4.574 1.00 87.38 98 SER A O 1
ATOM 755 N N . VAL A 1 99 ? 0.354 -16.416 4.622 1.00 85.94 99 VAL A N 1
ATOM 756 C CA . VAL A 1 99 ? 0.751 -15.681 3.410 1.00 85.94 99 VAL A CA 1
ATOM 757 C C . VAL A 1 99 ? 2.073 -14.933 3.588 1.00 85.94 99 VAL A C 1
ATOM 759 O O . VAL A 1 99 ? 2.847 -14.823 2.631 1.00 85.94 99 VAL A O 1
ATOM 762 N N . GLU A 1 100 ? 2.332 -14.390 4.776 1.00 84.50 100 GLU A N 1
ATOM 763 C CA . GLU A 1 100 ? 3.600 -13.735 5.102 1.00 84.50 100 GLU A CA 1
ATOM 764 C C . GLU A 1 100 ? 4.751 -14.750 5.177 1.00 84.50 100 GLU A C 1
ATOM 766 O O . GLU A 1 100 ? 5.795 -14.501 4.565 1.00 84.50 100 GLU A O 1
ATOM 771 N N . ALA A 1 101 ? 4.533 -15.907 5.807 1.00 87.50 101 ALA A N 1
ATOM 772 C CA . ALA A 1 101 ? 5.493 -17.005 5.895 1.00 87.50 101 ALA A CA 1
ATOM 773 C C . ALA A 1 101 ? 5.850 -17.570 4.511 1.00 87.50 101 ALA A C 1
ATOM 775 O O . ALA A 1 101 ? 7.023 -17.581 4.142 1.00 87.50 101 ALA A O 1
ATOM 776 N N . ASN A 1 102 ? 4.856 -17.904 3.684 1.00 84.25 102 ASN A N 1
ATOM 777 C CA . ASN A 1 102 ? 5.064 -18.391 2.314 1.00 84.25 102 ASN A CA 1
ATOM 778 C C . ASN A 1 102 ? 5.847 -17.382 1.465 1.00 84.25 102 ASN A C 1
ATOM 780 O O . ASN A 1 102 ? 6.706 -17.732 0.656 1.00 84.25 102 ASN A O 1
ATOM 784 N N . ARG A 1 103 ? 5.588 -16.086 1.665 1.00 85.38 103 ARG A N 1
ATOM 785 C CA . ARG A 1 103 ? 6.327 -15.029 0.973 1.00 85.38 103 ARG A CA 1
ATOM 786 C C . ARG A 1 103 ? 7.767 -14.906 1.473 1.00 85.38 103 ARG A C 1
ATOM 788 O O . ARG A 1 103 ? 8.638 -14.551 0.680 1.00 85.38 103 ARG A O 1
ATOM 795 N N . ALA A 1 104 ? 8.015 -15.101 2.764 1.00 85.81 104 ALA A N 1
ATOM 796 C CA . ALA A 1 104 ? 9.362 -15.102 3.323 1.00 85.81 104 ALA A CA 1
ATOM 797 C C . ALA A 1 104 ? 10.161 -16.312 2.818 1.00 85.81 104 ALA A C 1
ATOM 799 O O . ALA A 1 104 ? 11.266 -16.120 2.317 1.00 85.81 104 ALA A O 1
ATOM 800 N N . ALA A 1 105 ? 9.556 -17.503 2.832 1.00 86.88 105 ALA A N 1
ATOM 801 C CA . ALA A 1 105 ? 10.135 -18.728 2.290 1.00 86.88 105 ALA A CA 1
ATOM 802 C C . ALA A 1 105 ? 10.525 -18.558 0.815 1.00 86.88 105 ALA A C 1
ATOM 804 O O . ALA A 1 105 ? 11.690 -18.729 0.468 1.00 86.88 105 ALA A O 1
ATOM 805 N N . LEU A 1 106 ? 9.606 -18.079 -0.034 1.00 86.69 106 LEU A N 1
ATOM 806 C CA . LEU A 1 106 ? 9.910 -17.834 -1.448 1.00 86.69 106 LEU A CA 1
ATOM 807 C C . LEU A 1 106 ? 11.080 -16.861 -1.625 1.00 86.69 106 LEU A C 1
ATOM 809 O O . LEU A 1 106 ? 11.957 -17.092 -2.449 1.00 86.69 106 LEU A O 1
ATOM 813 N N . ARG A 1 107 ? 11.127 -15.776 -0.844 1.00 86.12 107 ARG A N 1
ATOM 814 C CA . ARG A 1 107 ? 12.241 -14.820 -0.919 1.00 86.12 107 ARG A CA 1
ATOM 815 C C . ARG A 1 107 ? 13.575 -15.427 -0.510 1.00 86.12 107 ARG A C 1
ATOM 817 O O . ARG A 1 107 ? 14.582 -15.051 -1.098 1.00 86.12 107 ARG A O 1
ATOM 824 N N . ALA A 1 108 ? 13.580 -16.310 0.484 1.00 90.12 108 ALA A N 1
ATOM 825 C CA . ALA A 1 108 ? 14.790 -16.991 0.929 1.00 90.12 108 ALA A CA 1
ATOM 826 C C . ALA A 1 108 ? 15.360 -17.909 -0.164 1.00 90.12 108 ALA A C 1
ATOM 828 O O . ALA A 1 108 ? 16.570 -18.073 -0.237 1.00 90.12 108 ALA A O 1
ATOM 829 N N . THR A 1 109 ? 14.508 -18.437 -1.050 1.00 87.88 109 THR A N 1
ATOM 830 C CA . THR A 1 109 ? 14.948 -19.264 -2.187 1.00 87.88 109 THR A CA 1
ATOM 831 C C . THR A 1 109 ? 15.476 -18.474 -3.385 1.00 87.88 109 THR A C 1
ATOM 833 O O . THR A 1 109 ? 15.929 -19.090 -4.345 1.00 87.88 109 THR A O 1
ATOM 836 N N . LEU A 1 110 ? 15.379 -17.138 -3.392 1.00 87.75 110 LEU A N 1
ATOM 837 C CA . LEU A 1 110 ? 15.823 -16.344 -4.541 1.00 87.75 110 LEU A CA 1
ATOM 838 C C . LEU A 1 110 ? 17.352 -16.272 -4.592 1.00 87.75 110 LEU A C 1
ATOM 840 O O . LEU A 1 110 ? 17.975 -15.857 -3.609 1.00 87.75 110 LEU A O 1
ATOM 844 N N . SER A 1 111 ? 17.931 -16.589 -5.753 1.00 88.19 111 SER A N 1
ATOM 845 C CA . SER A 1 111 ? 19.358 -16.367 -6.010 1.00 88.19 111 SER A CA 1
ATOM 846 C C . SER A 1 111 ? 19.680 -14.873 -6.081 1.00 88.19 111 SER A C 1
ATOM 848 O O . SER A 1 111 ? 18.784 -14.030 -6.221 1.00 88.19 111 SER A O 1
ATOM 850 N N . ASP A 1 112 ? 20.959 -14.523 -5.988 1.00 89.38 112 ASP A N 1
ATOM 851 C CA . ASP A 1 112 ? 21.374 -13.125 -6.080 1.00 89.38 112 ASP A CA 1
ATOM 852 C C . ASP A 1 112 ? 21.149 -12.563 -7.490 1.00 89.38 112 ASP A C 1
ATOM 854 O O . ASP A 1 112 ? 20.647 -11.447 -7.617 1.00 89.38 112 ASP A O 1
ATOM 858 N N . GLU A 1 113 ? 21.328 -13.373 -8.536 1.00 85.81 113 GLU A N 1
ATOM 859 C CA . GLU A 1 113 ? 20.983 -13.016 -9.918 1.00 85.81 113 GLU A CA 1
ATOM 860 C C . GLU A 1 113 ? 19.476 -12.778 -10.073 1.00 85.81 113 GLU A C 1
ATOM 862 O O . GLU A 1 113 ? 19.047 -11.831 -10.734 1.00 85.81 113 GLU A O 1
ATOM 867 N N . GLN A 1 114 ? 18.636 -13.602 -9.433 1.00 82.12 114 GLN A N 1
ATOM 868 C CA . GLN A 1 114 ? 17.188 -13.396 -9.442 1.00 82.12 114 GLN A CA 1
ATOM 869 C C . GLN A 1 114 ? 16.805 -12.102 -8.715 1.00 82.12 114 GLN A C 1
ATOM 871 O O . GLN A 1 114 ? 15.940 -11.365 -9.193 1.00 82.12 114 GLN A O 1
ATOM 876 N N . LYS A 1 115 ? 17.435 -11.796 -7.573 1.00 84.75 115 LYS A N 1
ATOM 877 C CA . LYS A 1 115 ? 17.208 -10.535 -6.845 1.00 84.75 115 LYS A CA 1
ATOM 878 C C . LYS A 1 115 ? 17.639 -9.332 -7.678 1.00 84.75 115 LYS A C 1
ATOM 880 O O . LYS A 1 115 ? 16.884 -8.362 -7.761 1.00 84.75 115 LYS A O 1
ATOM 885 N N . GLU A 1 116 ? 18.800 -9.406 -8.319 1.00 86.25 116 GLU A N 1
ATOM 886 C CA . GLU A 1 116 ? 19.304 -8.353 -9.194 1.00 86.25 116 GLU A CA 1
ATOM 887 C C . GLU A 1 116 ? 18.372 -8.136 -10.388 1.00 86.25 116 GLU A C 1
ATOM 889 O O . GLU A 1 116 ? 17.963 -7.005 -10.643 1.00 86.25 116 GLU A O 1
ATOM 894 N N . ALA A 1 117 ? 17.920 -9.208 -11.044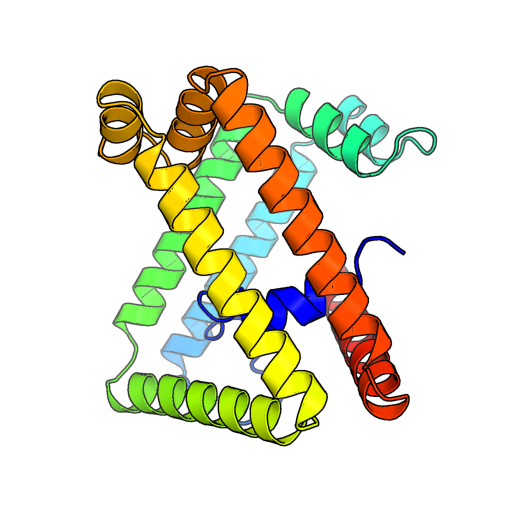 1.00 81.50 117 ALA A N 1
ATOM 895 C CA . ALA A 1 117 ? 16.950 -9.126 -12.132 1.00 81.50 117 ALA A CA 1
ATOM 896 C C . ALA A 1 117 ? 15.627 -8.472 -11.689 1.00 81.50 117 ALA A C 1
ATOM 898 O O . ALA A 1 117 ? 15.059 -7.658 -12.423 1.00 81.50 117 ALA A O 1
ATOM 899 N N . ILE A 1 118 ? 15.139 -8.769 -10.475 1.00 79.19 118 ILE A N 1
ATOM 900 C CA . ILE A 1 118 ? 13.952 -8.107 -9.904 1.00 79.19 118 ILE A CA 1
ATOM 901 C C . ILE A 1 118 ? 14.189 -6.601 -9.761 1.00 79.19 118 ILE A C 1
ATOM 903 O O . ILE A 1 118 ? 13.307 -5.810 -10.109 1.00 79.19 118 ILE A O 1
ATOM 907 N N . GLU A 1 119 ? 15.330 -6.193 -9.209 1.00 81.31 119 GLU A N 1
ATOM 908 C CA . GLU A 1 119 ? 15.642 -4.778 -8.995 1.00 81.31 119 GLU A CA 1
ATOM 909 C C . GLU A 1 119 ? 15.898 -4.034 -10.309 1.00 81.31 119 GLU A C 1
ATOM 911 O O . GLU A 1 119 ? 15.376 -2.931 -10.489 1.00 81.31 119 GLU A O 1
ATOM 916 N N . ALA A 1 120 ? 16.598 -4.648 -11.262 1.00 83.31 120 ALA A N 1
ATOM 917 C CA . ALA A 1 120 ? 16.807 -4.106 -12.600 1.00 83.31 120 ALA A CA 1
ATOM 918 C C . ALA A 1 120 ? 15.470 -3.867 -13.311 1.00 83.31 120 ALA A C 1
ATOM 920 O O . ALA A 1 120 ? 15.198 -2.759 -13.772 1.00 83.31 120 ALA A O 1
ATOM 921 N N . HIS A 1 121 ? 14.577 -4.858 -13.294 1.00 77.56 121 HIS A N 1
ATOM 922 C CA . HIS A 1 121 ? 13.244 -4.723 -13.870 1.00 77.56 121 HIS A CA 1
ATOM 923 C C . HIS A 1 121 ? 12.422 -3.620 -13.180 1.00 77.56 121 HIS A C 1
ATOM 925 O O . HIS A 1 121 ? 11.759 -2.825 -13.844 1.00 77.56 121 HIS A O 1
ATOM 931 N N . LYS A 1 122 ? 12.488 -3.496 -11.846 1.00 75.69 122 LYS A N 1
ATOM 932 C CA . LYS A 1 122 ? 11.836 -2.379 -11.134 1.00 75.69 122 LYS A CA 1
ATOM 933 C C . LYS A 1 122 ? 12.414 -1.025 -11.533 1.00 75.69 122 LYS A C 1
ATOM 935 O O . LYS A 1 122 ? 11.667 -0.049 -11.612 1.00 75.69 122 LYS A O 1
ATOM 940 N N . LYS A 1 123 ? 13.732 -0.939 -11.714 1.00 80.06 123 LYS A N 1
ATOM 941 C CA . LYS A 1 123 ? 14.414 0.289 -12.126 1.00 80.06 123 LYS A CA 1
ATOM 942 C C . LYS A 1 123 ? 13.986 0.691 -13.533 1.00 80.06 123 LYS A C 1
ATOM 944 O O . LYS A 1 123 ? 13.656 1.859 -13.725 1.00 80.06 123 LYS A O 1
ATOM 949 N N . GLU A 1 124 ? 13.901 -0.264 -14.453 1.00 78.44 124 GLU A N 1
ATOM 950 C CA . GLU A 1 124 ? 13.452 -0.003 -15.821 1.00 78.44 124 GLU A CA 1
ATOM 951 C C . GLU A 1 124 ? 11.997 0.464 -15.849 1.00 78.44 124 GLU A C 1
ATOM 953 O O . GLU A 1 124 ? 11.714 1.535 -16.368 1.00 78.44 124 GLU A O 1
ATOM 958 N N . GLN A 1 125 ? 11.089 -0.214 -15.139 1.00 75.25 125 GLN A N 1
ATOM 959 C CA . GLN A 1 125 ? 9.694 0.237 -15.039 1.00 75.25 125 GLN A CA 1
ATOM 960 C C . GLN A 1 125 ? 9.556 1.660 -14.476 1.00 75.25 125 GLN A C 1
ATOM 962 O O . GLN A 1 125 ? 8.674 2.421 -14.876 1.00 75.25 125 GLN A O 1
ATOM 967 N N . ARG A 1 126 ? 10.409 2.040 -13.514 1.00 76.12 126 ARG A N 1
ATOM 968 C CA . ARG A 1 126 ? 10.432 3.412 -12.978 1.00 76.12 126 ARG A CA 1
ATOM 969 C C . ARG A 1 126 ? 10.955 4.411 -14.005 1.00 76.12 126 ARG A C 1
ATOM 971 O O . ARG A 1 126 ? 10.469 5.540 -14.032 1.00 76.12 126 ARG A O 1
ATOM 978 N N . LYS A 1 127 ? 11.945 4.013 -14.802 1.00 79.56 127 LYS A N 1
ATOM 979 C CA . LYS A 1 127 ? 12.526 4.829 -15.865 1.00 79.56 127 LYS A CA 1
ATOM 980 C C . LYS A 1 127 ? 11.514 5.053 -16.988 1.00 79.56 127 LYS A C 1
ATOM 982 O O . LYS A 1 127 ? 11.205 6.207 -17.257 1.00 79.56 127 LYS A O 1
ATOM 987 N N . GLU A 1 128 ? 10.912 3.991 -17.519 1.00 77.62 128 GLU A N 1
ATOM 988 C CA . GLU A 1 128 ? 9.841 4.060 -18.524 1.00 77.62 128 GLU A CA 1
ATOM 989 C C . GLU A 1 128 ? 8.695 4.967 -18.057 1.00 77.62 128 GLU A C 1
ATOM 991 O O . GLU A 1 128 ? 8.234 5.845 -18.787 1.00 77.62 128 GLU A O 1
ATOM 996 N N . LEU A 1 129 ? 8.263 4.813 -16.797 1.00 75.31 129 LEU A N 1
ATOM 997 C CA . LEU A 1 129 ? 7.243 5.685 -16.223 1.00 75.31 129 LEU A CA 1
ATOM 998 C C . LEU A 1 129 ? 7.695 7.147 -16.233 1.00 75.31 129 LEU A C 1
ATOM 1000 O O . LEU A 1 129 ? 6.921 8.008 -16.637 1.00 75.31 129 LEU A O 1
ATOM 1004 N N . ARG A 1 130 ? 8.924 7.441 -15.801 1.00 76.19 130 ARG A N 1
ATOM 1005 C CA . ARG A 1 130 ? 9.450 8.811 -15.759 1.00 76.19 130 ARG A CA 1
ATOM 1006 C C . ARG A 1 130 ? 9.561 9.431 -17.152 1.00 76.19 130 ARG A C 1
ATOM 1008 O O . ARG A 1 130 ? 9.305 10.623 -17.290 1.00 76.19 130 ARG A O 1
ATOM 1015 N N . GLU A 1 131 ? 9.939 8.647 -18.153 1.00 81.81 131 GLU A N 1
ATOM 1016 C CA . GLU A 1 131 ? 10.046 9.082 -19.549 1.00 81.81 131 GLU A CA 1
ATOM 1017 C C . GLU A 1 131 ? 8.672 9.318 -20.185 1.00 81.81 131 GLU A C 1
ATOM 1019 O O . GLU A 1 131 ? 8.526 10.215 -21.007 1.00 81.81 131 GLU A O 1
ATOM 1024 N N . SER A 1 132 ? 7.639 8.596 -19.741 1.00 81.06 132 SER A N 1
ATOM 1025 C CA . SER A 1 132 ? 6.258 8.788 -20.208 1.00 81.06 132 SER A CA 1
ATOM 1026 C C . SER A 1 132 ? 5.557 10.053 -19.680 1.00 81.06 132 SER A C 1
ATOM 1028 O O . SER A 1 132 ? 4.404 10.307 -20.041 1.00 81.06 132 SER A O 1
ATOM 1030 N N . LEU A 1 133 ? 6.211 10.815 -18.796 1.00 82.75 133 LEU A N 1
ATOM 1031 C CA . LEU A 1 133 ? 5.675 12.041 -18.202 1.00 82.75 133 LEU A CA 1
ATOM 1032 C C . LEU A 1 133 ? 6.181 13.282 -18.943 1.00 82.75 133 LEU A C 1
ATOM 1034 O O . LEU A 1 133 ? 7.359 13.354 -19.303 1.00 82.75 133 LEU A O 1
ATOM 1038 N N . SER A 1 134 ? 5.319 14.289 -19.092 1.00 86.88 134 SER A N 1
ATOM 1039 C CA . SER A 1 134 ? 5.750 15.620 -19.536 1.00 86.88 134 SER A CA 1
ATOM 1040 C C . SER A 1 134 ? 6.603 16.314 -18.470 1.00 86.88 134 SER A C 1
ATOM 1042 O O . SER A 1 134 ? 6.610 15.911 -17.304 1.00 86.88 134 SER A O 1
ATOM 1044 N N . ASP A 1 135 ? 7.323 17.367 -18.850 1.00 91.00 135 ASP A N 1
ATOM 1045 C CA . ASP A 1 135 ? 8.150 18.115 -17.899 1.00 91.00 135 ASP A CA 1
ATOM 1046 C C . ASP A 1 135 ? 7.296 18.812 -16.829 1.00 91.00 135 ASP A C 1
ATOM 1048 O O . ASP A 1 135 ? 7.580 18.640 -15.644 1.00 91.00 135 ASP A O 1
ATOM 1052 N N . ASP A 1 136 ? 6.158 19.401 -17.208 1.00 86.50 136 ASP A N 1
ATOM 1053 C CA . ASP A 1 136 ? 5.170 19.944 -16.261 1.00 86.50 136 ASP A CA 1
ATOM 1054 C C . ASP A 1 136 ? 4.665 18.878 -15.270 1.00 86.50 136 ASP A C 1
ATOM 1056 O O . ASP A 1 136 ? 4.511 19.126 -14.074 1.00 86.50 136 ASP A O 1
ATOM 1060 N N . GLN A 1 137 ? 4.429 17.646 -15.743 1.00 82.56 137 GLN A N 1
ATOM 1061 C CA . GLN A 1 137 ? 4.020 16.533 -14.881 1.00 82.56 137 GLN A CA 1
ATOM 1062 C C . GLN A 1 137 ? 5.137 16.136 -13.906 1.00 82.56 137 GLN A C 1
ATOM 1064 O O . GLN A 1 137 ? 4.853 15.819 -12.747 1.00 82.56 137 GLN A O 1
ATOM 1069 N N . LYS A 1 138 ? 6.402 16.136 -14.349 1.00 87.06 138 LYS A N 1
ATOM 1070 C CA . LYS A 1 138 ? 7.562 15.832 -13.494 1.00 87.06 138 LYS A CA 1
ATOM 1071 C C . LYS A 1 138 ? 7.742 16.897 -12.418 1.00 87.06 138 LYS A C 1
ATOM 1073 O O . LYS A 1 138 ? 7.964 16.533 -11.263 1.00 87.06 138 LYS A O 1
ATOM 1078 N N . GLU A 1 139 ? 7.627 18.171 -12.781 1.00 90.06 139 GLU A N 1
ATOM 1079 C CA . GLU A 1 139 ? 7.732 19.296 -11.852 1.00 90.06 139 GLU A CA 1
ATOM 1080 C C . GLU A 1 139 ? 6.620 19.248 -10.802 1.00 90.06 139 GLU A C 1
ATOM 1082 O O . GLU A 1 139 ? 6.903 19.265 -9.604 1.00 90.06 139 GLU A O 1
ATOM 1087 N N . LEU A 1 140 ? 5.372 19.044 -11.230 1.00 85.81 140 LEU A N 1
ATOM 1088 C CA . LEU A 1 140 ? 4.229 18.909 -10.329 1.00 85.81 140 LEU A CA 1
ATOM 1089 C C . LEU A 1 140 ? 4.407 17.747 -9.335 1.00 85.81 140 LEU A C 1
ATOM 1091 O O . LEU A 1 140 ? 4.129 17.882 -8.144 1.00 85.81 140 LEU A O 1
ATOM 1095 N N . ILE A 1 141 ? 4.904 16.596 -9.801 1.00 85.62 141 ILE A N 1
ATOM 1096 C CA . ILE A 1 141 ? 5.180 15.439 -8.934 1.00 85.62 141 ILE A CA 1
ATOM 1097 C C . ILE A 1 141 ? 6.332 15.729 -7.964 1.00 85.62 141 ILE A C 1
ATOM 1099 O O . ILE A 1 141 ? 6.279 15.286 -6.812 1.00 85.62 141 ILE A O 1
ATOM 1103 N N . ALA A 1 142 ? 7.373 16.439 -8.405 1.00 87.94 142 ALA A N 1
ATOM 1104 C CA . ALA A 1 142 ? 8.485 16.838 -7.550 1.00 87.94 142 ALA A CA 1
ATOM 1105 C C . ALA A 1 142 ? 8.022 17.808 -6.453 1.00 87.94 142 ALA A C 1
ATOM 1107 O O . ALA A 1 142 ? 8.299 17.556 -5.281 1.00 87.94 142 ALA A O 1
ATOM 1108 N N . ALA A 1 143 ? 7.239 18.831 -6.805 1.00 85.56 143 ALA A N 1
ATOM 1109 C CA . ALA A 1 143 ? 6.652 19.772 -5.854 1.00 85.56 143 ALA A CA 1
ATOM 1110 C C . ALA A 1 143 ? 5.763 19.056 -4.824 1.00 85.56 143 ALA A C 1
ATOM 1112 O O . ALA A 1 143 ? 5.985 19.182 -3.619 1.00 85.56 143 ALA A O 1
ATOM 1113 N N . ALA A 1 144 ? 4.848 18.192 -5.280 1.00 85.75 144 ALA A N 1
ATOM 1114 C CA . ALA A 1 144 ? 3.982 17.404 -4.400 1.00 85.75 144 ALA A CA 1
ATOM 1115 C C . ALA A 1 144 ? 4.769 16.450 -3.480 1.00 85.75 144 ALA A C 1
ATOM 1117 O O . ALA A 1 144 ? 4.325 16.110 -2.379 1.00 85.75 144 ALA A O 1
ATOM 1118 N N . ARG A 1 145 ? 5.946 15.975 -3.914 1.00 87.06 145 ARG A N 1
ATOM 1119 C CA . ARG A 1 145 ? 6.829 15.149 -3.080 1.00 87.06 145 ARG A CA 1
ATOM 1120 C C . ARG A 1 145 ? 7.471 15.973 -1.971 1.00 87.06 145 ARG A C 1
ATOM 1122 O O . ARG A 1 145 ? 7.464 15.505 -0.833 1.00 87.06 145 ARG A O 1
ATOM 1129 N N . THR A 1 146 ? 7.998 17.148 -2.300 1.00 90.81 146 THR A N 1
ATOM 1130 C CA . THR A 1 146 ? 8.588 18.078 -1.329 1.00 90.81 146 THR A CA 1
ATOM 1131 C C . THR A 1 146 ? 7.551 18.516 -0.301 1.00 90.81 146 THR A C 1
ATOM 1133 O O . THR A 1 146 ? 7.799 18.435 0.896 1.00 90.81 146 THR A O 1
ATOM 1136 N N . GLU A 1 147 ? 6.349 18.872 -0.750 1.00 88.56 147 GLU A N 1
ATOM 1137 C CA . GLU A 1 147 ? 5.249 19.242 0.139 1.00 88.56 147 GLU A CA 1
ATOM 1138 C C . GLU A 1 147 ? 4.861 18.087 1.070 1.00 88.56 147 GLU A C 1
ATOM 1140 O O . GLU A 1 147 ? 4.727 18.255 2.279 1.00 88.56 147 GLU A O 1
ATOM 1145 N N . LYS A 1 148 ? 4.743 16.865 0.538 1.00 89.12 148 LYS A N 1
ATOM 1146 C CA . LYS A 1 148 ? 4.452 15.684 1.358 1.00 89.12 148 LYS A CA 1
ATOM 1147 C C . LYS A 1 148 ? 5.541 15.414 2.402 1.00 89.12 148 LYS A C 1
ATOM 1149 O O . LYS A 1 148 ? 5.228 14.908 3.480 1.00 89.12 148 LYS A O 1
ATOM 1154 N N . GLU A 1 149 ? 6.802 15.655 2.063 1.00 92.06 149 GLU A N 1
ATOM 1155 C CA . GLU A 1 149 ? 7.928 15.519 2.987 1.00 92.06 149 GLU A CA 1
ATOM 1156 C C . GLU A 1 149 ? 7.841 16.552 4.111 1.00 92.06 149 GLU A C 1
ATOM 1158 O O . GLU A 1 149 ? 7.804 16.151 5.272 1.00 92.06 149 GLU A O 1
ATOM 1163 N N . ALA A 1 150 ? 7.640 17.827 3.777 1.00 92.75 150 ALA A N 1
ATOM 1164 C CA . ALA A 1 150 ? 7.411 18.884 4.760 1.00 92.75 150 ALA A CA 1
ATOM 1165 C C . ALA A 1 150 ? 6.207 18.576 5.671 1.00 92.75 150 ALA A C 1
ATOM 1167 O O . ALA A 1 150 ? 6.316 18.632 6.891 1.00 92.75 150 ALA A O 1
ATOM 1168 N N . ASN A 1 151 ? 5.084 18.132 5.100 1.00 90.19 151 ASN A N 1
ATOM 1169 C CA . ASN A 1 151 ? 3.881 17.750 5.845 1.00 90.19 151 ASN A CA 1
ATOM 1170 C C . ASN A 1 151 ? 4.113 16.557 6.786 1.00 90.19 151 ASN A C 1
ATOM 1172 O O . ASN A 1 151 ? 3.522 16.479 7.867 1.00 90.19 151 ASN A O 1
ATOM 1176 N N . ARG A 1 152 ? 4.954 15.596 6.376 1.00 91.19 152 ARG A N 1
ATOM 1177 C CA . ARG A 1 152 ? 5.355 14.456 7.214 1.00 91.19 152 ARG A CA 1
ATOM 1178 C C . ARG A 1 152 ? 6.211 14.933 8.381 1.00 91.19 152 ARG A C 1
ATOM 1180 O O . ARG A 1 152 ? 5.993 14.461 9.494 1.00 91.19 152 ARG A O 1
ATOM 1187 N N . ASP A 1 153 ? 7.168 15.810 8.114 1.00 94.12 153 ASP A N 1
ATOM 1188 C CA . ASP A 1 153 ? 8.127 16.272 9.109 1.00 94.12 153 ASP A CA 1
ATOM 1189 C C . ASP A 1 153 ? 7.444 17.196 10.122 1.00 94.12 153 ASP A C 1
ATOM 1191 O O . ASP A 1 153 ? 7.518 16.909 11.311 1.00 94.12 153 ASP A O 1
ATOM 1195 N N . ALA A 1 154 ? 6.605 18.135 9.674 1.00 93.88 154 ALA A N 1
ATOM 1196 C CA . ALA A 1 154 ? 5.759 18.950 10.549 1.00 93.88 154 ALA A CA 1
ATOM 1197 C C . ALA A 1 154 ? 4.847 18.096 11.449 1.00 93.88 154 ALA A C 1
ATOM 1199 O O . ALA A 1 154 ? 4.728 18.334 12.650 1.00 93.88 154 ALA A O 1
ATOM 1200 N N . PHE A 1 155 ? 4.223 17.045 10.898 1.00 94.19 155 PHE A N 1
ATOM 1201 C CA . PHE A 1 155 ? 3.419 16.133 11.714 1.00 94.19 155 PHE A CA 1
ATOM 1202 C C . PHE A 1 155 ? 4.279 15.361 12.718 1.00 94.19 155 PHE A C 1
ATOM 1204 O O . PHE A 1 155 ? 3.860 15.184 13.856 1.00 94.19 155 PHE A O 1
ATOM 1211 N N . LYS A 1 156 ? 5.474 14.911 12.324 1.00 93.19 156 LYS A N 1
ATOM 1212 C CA . LYS A 1 156 ? 6.391 14.184 13.208 1.00 93.19 156 LYS A CA 1
ATOM 1213 C C . LYS A 1 156 ? 6.915 15.070 14.340 1.00 93.19 156 LYS A C 1
ATOM 1215 O O . LYS A 1 156 ? 6.981 14.597 15.467 1.00 93.19 156 LYS A O 1
ATOM 1220 N N . GLU A 1 157 ? 7.255 16.318 14.045 1.00 95.31 157 GLU A N 1
ATOM 1221 C CA . GLU A 1 157 ? 7.681 17.324 15.024 1.00 95.31 157 GLU A CA 1
ATOM 1222 C C . GLU A 1 157 ? 6.564 17.681 16.000 1.00 95.31 157 GLU A C 1
ATOM 1224 O O . GLU A 1 157 ? 6.831 17.948 17.165 1.00 95.31 157 GLU A O 1
ATOM 1229 N N . SER A 1 158 ? 5.305 17.619 15.555 1.00 95.75 158 SER A N 1
ATOM 1230 C CA . SER A 1 158 ? 4.168 17.847 16.445 1.00 95.75 158 SER A CA 1
ATOM 1231 C C . SER A 1 158 ? 3.950 16.725 17.466 1.00 95.75 158 SER A C 1
ATOM 1233 O O . SER A 1 158 ? 3.179 16.931 18.400 1.00 95.75 158 SER A O 1
ATOM 1235 N N . LEU A 1 159 ? 4.555 15.539 17.292 1.00 95.75 159 LEU A N 1
ATOM 1236 C CA . LEU A 1 159 ? 4.295 14.382 18.152 1.00 95.75 159 LEU A CA 1
ATOM 1237 C C . LEU A 1 159 ? 4.923 14.536 19.539 1.00 95.75 159 LEU A C 1
ATOM 1239 O O . LEU A 1 159 ? 6.080 14.923 19.673 1.00 95.75 159 LEU A O 1
ATOM 1243 N N . THR A 1 160 ? 4.177 14.137 20.567 1.00 97.00 160 THR A N 1
ATOM 1244 C CA . THR A 1 160 ? 4.664 14.103 21.952 1.00 97.00 160 THR A CA 1
ATOM 1245 C C . THR A 1 160 ? 5.535 12.874 22.220 1.00 97.00 160 THR A C 1
ATOM 1247 O O . THR A 1 160 ? 5.504 11.894 21.471 1.00 97.00 160 THR A O 1
ATOM 1250 N N . GLU A 1 161 ? 6.281 12.881 23.328 1.00 95.81 161 GLU A N 1
ATOM 1251 C CA . GLU A 1 161 ? 7.095 11.732 23.752 1.00 95.81 161 GLU A CA 1
ATOM 1252 C C . GLU A 1 161 ? 6.256 10.456 23.927 1.00 95.81 161 GLU A C 1
ATOM 1254 O O . GLU A 1 161 ? 6.642 9.391 23.445 1.00 95.81 161 GLU A O 1
ATOM 1259 N N . GLU A 1 162 ? 5.062 10.568 24.515 1.00 92.56 162 GLU A N 1
ATOM 1260 C CA . GLU A 1 162 ? 4.124 9.447 24.665 1.00 92.56 162 GLU A CA 1
ATOM 1261 C C . GLU A 1 162 ? 3.681 8.883 23.304 1.00 92.56 162 GLU A C 1
ATOM 1263 O O . GLU A 1 162 ? 3.622 7.670 23.096 1.00 92.56 162 GLU A O 1
ATOM 1268 N N . GLN A 1 163 ? 3.423 9.754 22.328 1.00 95.75 163 GLN A N 1
ATOM 1269 C CA . GLN A 1 163 ? 3.045 9.349 20.974 1.00 95.75 163 GLN A CA 1
ATOM 1270 C C . GLN A 1 163 ? 4.211 8.705 20.213 1.00 95.75 163 GLN A C 1
ATOM 1272 O O . GLN A 1 163 ? 4.012 7.758 19.445 1.00 95.75 163 GLN A O 1
ATOM 1277 N N . LEU A 1 164 ? 5.437 9.188 20.428 1.00 94.62 164 LEU A N 1
ATOM 1278 C CA . LEU A 1 164 ? 6.650 8.568 19.897 1.00 94.62 164 LEU A CA 1
ATOM 1279 C C . LEU A 1 164 ? 6.893 7.190 20.527 1.00 94.62 164 LEU A C 1
ATOM 1281 O O . LEU A 1 164 ? 7.271 6.263 19.807 1.00 94.62 164 LEU A O 1
ATOM 1285 N N . ALA A 1 165 ? 6.601 7.019 21.819 1.00 94.31 165 ALA A N 1
ATOM 1286 C CA . ALA A 1 165 ? 6.676 5.726 22.493 1.00 94.31 165 ALA A CA 1
ATOM 1287 C C . ALA A 1 165 ? 5.704 4.704 21.873 1.00 94.31 165 ALA A C 1
ATOM 1289 O O . ALA A 1 165 ? 6.130 3.596 21.539 1.00 94.31 165 ALA A O 1
ATOM 1290 N N . ILE A 1 166 ? 4.455 5.098 21.570 1.00 92.75 166 ILE A N 1
ATOM 1291 C CA . ILE A 1 166 ? 3.489 4.256 20.825 1.00 92.75 166 ILE A CA 1
ATOM 1292 C C . ILE A 1 166 ? 4.077 3.796 19.478 1.00 92.75 166 ILE A C 1
ATOM 1294 O O . ILE A 1 166 ? 3.895 2.655 19.045 1.00 92.75 166 ILE A O 1
ATOM 1298 N N . LEU A 1 167 ? 4.795 4.678 18.776 1.00 90.69 167 LEU A N 1
ATOM 1299 C CA . LEU A 1 167 ? 5.407 4.339 17.490 1.00 90.69 167 LEU A CA 1
ATOM 1300 C C . LEU A 1 167 ? 6.573 3.349 17.630 1.00 90.69 167 LEU A C 1
ATOM 1302 O O . LEU A 1 167 ? 6.753 2.497 16.748 1.00 90.69 167 LEU A O 1
ATOM 1306 N N . GLN A 1 168 ? 7.343 3.439 18.713 1.00 92.12 168 GLN A N 1
ATOM 1307 C CA . GLN A 1 168 ? 8.531 2.618 18.964 1.00 92.12 168 GLN A CA 1
ATOM 1308 C C . GLN A 1 168 ? 8.228 1.265 19.621 1.00 92.12 168 GLN A C 1
ATOM 1310 O O . GLN A 1 168 ? 9.053 0.358 19.509 1.00 92.12 168 GLN A O 1
ATOM 1315 N N . ASP A 1 169 ? 7.049 1.097 20.220 1.00 89.31 169 ASP A N 1
ATOM 1316 C CA . ASP A 1 169 ? 6.643 -0.119 20.932 1.00 89.31 169 ASP A CA 1
ATOM 1317 C C . ASP A 1 169 ? 6.769 -1.382 20.055 1.00 89.31 169 ASP A C 1
ATOM 1319 O O . ASP A 1 169 ? 6.137 -1.492 19.010 1.00 89.31 169 ASP A O 1
ATOM 1323 N N . LYS A 1 170 ? 7.606 -2.352 20.423 1.00 89.75 170 LYS A N 1
ATOM 1324 C CA . LYS A 1 170 ? 7.815 -3.558 19.599 1.00 89.75 170 LYS A CA 1
ATOM 1325 C C . LYS A 1 170 ? 6.732 -4.621 19.783 1.00 89.75 170 LYS A C 1
ATOM 1327 O O . LYS A 1 170 ? 6.587 -5.463 18.899 1.00 89.75 170 LYS A O 1
ATOM 1332 N N . GLU A 1 171 ? 5.968 -4.540 20.865 1.00 86.06 171 GLU A N 1
ATOM 1333 C CA . GLU A 1 171 ? 4.910 -5.483 21.218 1.00 86.06 171 GLU A CA 1
ATOM 1334 C C . GLU A 1 171 ? 3.594 -5.128 20.507 1.00 86.06 171 GLU A C 1
ATOM 1336 O O . GLU A 1 171 ? 2.802 -6.010 20.177 1.00 86.06 171 GLU A O 1
ATOM 1341 N N . MET A 1 172 ? 3.379 -3.845 20.183 1.00 80.81 172 MET A N 1
ATOM 1342 C CA . MET A 1 172 ? 2.187 -3.403 19.453 1.00 80.81 172 MET A CA 1
ATOM 1343 C C . MET A 1 172 ? 2.228 -3.731 17.954 1.00 80.81 172 MET A C 1
ATOM 1345 O O . MET A 1 172 ? 3.131 -3.341 17.199 1.00 80.81 172 MET A O 1
ATOM 1349 N N . GLY A 1 173 ? 1.139 -4.318 17.458 1.00 83.88 173 GLY A N 1
ATOM 1350 C CA . GLY A 1 173 ? 0.903 -4.488 16.033 1.00 83.88 173 GLY A CA 1
ATOM 1351 C C . GLY A 1 173 ? 0.693 -3.151 15.310 1.00 83.88 173 GLY A C 1
ATOM 1352 O O . GLY A 1 173 ? 0.175 -2.177 15.850 1.00 83.88 173 GLY A O 1
ATOM 1353 N N . LYS A 1 174 ? 1.010 -3.093 14.009 1.00 85.44 174 LYS A N 1
ATOM 1354 C CA . LYS A 1 174 ? 0.881 -1.865 13.189 1.00 85.44 174 LYS A CA 1
ATOM 1355 C C . LYS A 1 174 ? -0.498 -1.186 13.270 1.00 85.44 174 LYS A C 1
ATOM 1357 O O . LYS A 1 174 ? -0.583 0.035 13.158 1.00 85.44 174 LYS A O 1
ATOM 1362 N N . LYS A 1 175 ? -1.576 -1.969 13.381 1.00 84.69 175 LYS A N 1
ATOM 1363 C CA . LYS A 1 175 ? -2.941 -1.433 13.495 1.00 84.69 175 LYS A CA 1
ATOM 1364 C C . LYS A 1 175 ? -3.207 -0.856 14.879 1.00 84.69 175 LYS A C 1
ATOM 1366 O O . LYS A 1 175 ? -3.721 0.250 14.956 1.00 84.69 175 LYS A O 1
ATOM 1371 N N . GLU A 1 176 ? -2.795 -1.566 15.922 1.00 81.62 176 GLU A N 1
ATOM 1372 C CA . GLU A 1 176 ? -2.923 -1.125 17.313 1.00 81.62 176 GLU A CA 1
ATOM 1373 C C . GLU A 1 176 ? -2.156 0.181 17.519 1.00 81.62 176 GLU A C 1
ATOM 1375 O O . GLU A 1 176 ? -2.734 1.153 17.989 1.00 81.62 176 GLU A O 1
ATOM 1380 N N . LYS A 1 177 ? -0.913 0.274 17.020 1.00 90.69 177 LYS A N 1
ATOM 1381 C CA . LYS A 1 177 ? -0.150 1.535 17.011 1.00 90.69 177 LYS A CA 1
ATOM 1382 C C . LYS A 1 177 ? -0.899 2.668 16.326 1.00 90.69 177 LYS A C 1
ATOM 1384 O O . LYS A 1 177 ? -0.907 3.796 16.800 1.00 90.69 177 LYS A O 1
ATOM 1389 N N . GLN A 1 178 ? -1.510 2.386 15.175 1.00 91.12 178 GLN A N 1
ATOM 1390 C CA . GLN A 1 178 ? -2.247 3.391 14.416 1.00 91.12 178 GLN A CA 1
ATOM 1391 C C . GLN A 1 178 ? -3.499 3.870 15.159 1.00 91.12 178 GLN A C 1
ATOM 1393 O O . GLN A 1 178 ? -3.842 5.047 15.062 1.00 91.12 178 GLN A O 1
ATOM 1398 N N . GLU A 1 179 ? -4.208 2.973 15.836 1.00 91.25 179 GLU A N 1
ATOM 1399 C CA . GLU A 1 179 ? -5.406 3.295 16.611 1.00 91.25 179 GLU A CA 1
ATOM 1400 C C . GLU A 1 179 ? -5.051 4.063 17.882 1.00 91.25 179 GLU A C 1
ATOM 1402 O O . GLU A 1 179 ? -5.603 5.142 18.089 1.00 91.25 179 GLU A O 1
ATOM 1407 N N . ALA A 1 180 ? -4.063 3.586 18.643 1.00 91.81 180 ALA A N 1
ATOM 1408 C CA . ALA A 1 180 ? -3.551 4.262 19.829 1.00 91.81 180 ALA A CA 1
ATOM 1409 C C . ALA A 1 180 ? -3.034 5.667 19.495 1.00 91.81 180 ALA A C 1
ATOM 1411 O O . ALA A 1 180 ? -3.499 6.640 20.083 1.00 91.81 180 ALA A O 1
ATOM 1412 N N . LEU A 1 181 ? -2.187 5.800 18.464 1.00 94.44 181 LEU A N 1
ATOM 1413 C CA . LEU A 1 181 ? -1.683 7.103 18.026 1.00 94.44 181 LEU A CA 1
ATOM 1414 C C . LEU A 1 181 ? -2.819 8.041 17.608 1.00 94.44 181 LEU A C 1
ATOM 1416 O O . LEU A 1 181 ? -2.772 9.232 17.884 1.00 94.44 181 LEU A O 1
ATOM 1420 N N . ARG A 1 182 ? -3.847 7.531 16.916 1.00 93.56 182 ARG A N 1
ATOM 1421 C CA . ARG A 1 182 ? -5.002 8.346 16.504 1.00 93.56 182 ARG A CA 1
ATOM 1422 C C . ARG A 1 182 ? -5.826 8.824 17.687 1.00 93.56 182 ARG A C 1
ATOM 1424 O O . ARG A 1 182 ? -6.311 9.952 17.634 1.00 93.56 182 ARG A O 1
ATOM 1431 N N . ALA A 1 183 ? -6.020 7.962 18.680 1.00 94.62 183 ALA A N 1
ATOM 1432 C CA . ALA A 1 183 ? -6.748 8.294 19.894 1.00 94.62 183 ALA A CA 1
ATOM 1433 C C . ALA A 1 183 ? -6.007 9.372 20.694 1.00 94.62 183 ALA A C 1
ATOM 1435 O O . ALA A 1 183 ? -6.642 10.314 21.161 1.00 94.62 183 ALA A O 1
ATOM 1436 N N . SER A 1 184 ? -4.674 9.291 20.750 1.00 95.56 184 SER A N 1
ATOM 1437 C CA . SER A 1 184 ? -3.826 10.235 21.479 1.00 95.56 184 SER A CA 1
ATOM 1438 C C . SER A 1 184 ? -3.608 11.580 20.780 1.00 95.56 184 SER A C 1
ATOM 1440 O O . SER A 1 184 ? -2.958 12.437 21.367 1.00 95.56 184 SER A O 1
ATOM 1442 N N . LEU A 1 185 ? -4.065 11.782 19.533 1.00 96.19 185 LEU A N 1
ATOM 1443 C CA . LEU A 1 185 ? -3.811 13.049 18.830 1.00 96.19 185 LEU A CA 1
ATOM 1444 C C . LEU A 1 185 ? -4.584 14.215 19.450 1.00 96.19 185 LEU A C 1
ATOM 1446 O O . LEU A 1 185 ? -5.803 14.094 19.634 1.00 96.19 185 LEU A O 1
ATOM 1450 N N . SER A 1 186 ? -3.900 15.348 19.631 1.00 96.94 186 SER A N 1
ATOM 1451 C CA . SER A 1 186 ? -4.500 16.639 19.984 1.00 96.94 186 SER A CA 1
ATOM 1452 C C . SER A 1 186 ? -5.400 17.169 18.863 1.00 96.94 186 SER A C 1
ATOM 1454 O O . SER A 1 186 ? -5.413 16.644 17.743 1.00 96.94 186 SER A O 1
ATOM 1456 N N . GLU A 1 187 ? -6.175 18.211 19.154 1.00 96.12 187 GLU A N 1
ATOM 1457 C CA . GLU A 1 187 ? -7.023 18.864 18.156 1.00 96.12 187 GLU A CA 1
ATOM 1458 C C . GLU A 1 187 ? -6.186 19.471 17.019 1.00 96.12 187 GLU A C 1
ATOM 1460 O O . GLU A 1 187 ? -6.453 19.211 15.845 1.00 96.12 187 GLU A O 1
ATOM 1465 N N . GLU A 1 188 ? -5.084 20.138 17.354 1.00 94.69 188 GLU A N 1
ATOM 1466 C CA . GLU A 1 188 ? -4.148 20.738 16.400 1.00 94.69 188 GLU A CA 1
ATOM 1467 C C . GLU A 1 188 ? -3.508 19.673 15.499 1.00 94.69 188 GLU A C 1
ATOM 1469 O O . GLU A 1 188 ? -3.454 19.822 14.278 1.00 94.69 188 GLU A O 1
ATOM 1474 N N . GLN A 1 189 ? -3.086 18.540 16.070 1.00 96.00 189 GLN A N 1
ATOM 1475 C CA . GLN A 1 189 ? -2.523 17.422 15.305 1.00 96.00 189 GLN A CA 1
ATOM 1476 C C . GLN A 1 189 ? -3.561 16.766 14.380 1.00 96.00 189 GLN A C 1
ATOM 1478 O O . GLN A 1 189 ? -3.223 16.265 13.298 1.00 96.00 189 GLN A O 1
ATOM 1483 N N . ARG A 1 190 ? -4.838 16.732 14.787 1.00 95.19 190 ARG A N 1
ATOM 1484 C CA . ARG A 1 190 ? -5.937 16.216 13.956 1.00 95.19 190 ARG A CA 1
ATOM 1485 C C . ARG A 1 190 ? -6.212 17.139 12.776 1.00 95.19 190 ARG A C 1
ATOM 1487 O O . ARG A 1 190 ? -6.354 16.620 11.664 1.00 95.19 190 ARG A O 1
ATOM 1494 N N . GLU A 1 191 ? -6.235 18.449 12.996 1.00 95.06 191 GLU A N 1
ATOM 1495 C CA . GLU A 1 191 ? -6.395 19.435 11.925 1.00 95.06 191 GLU A CA 1
ATOM 1496 C C . GLU A 1 191 ? -5.191 19.429 10.977 1.00 95.06 191 GLU A C 1
ATOM 1498 O O . GLU A 1 191 ? -5.387 19.336 9.766 1.00 95.06 191 GLU A O 1
ATOM 1503 N N . LEU A 1 192 ? -3.955 19.348 11.485 1.00 93.81 192 LEU A N 1
ATOM 1504 C CA . LEU A 1 192 ? -2.759 19.180 10.647 1.00 93.81 192 LEU A CA 1
ATOM 1505 C C . LEU A 1 192 ? -2.863 17.930 9.759 1.00 93.81 192 LEU A C 1
ATOM 1507 O O . LEU A 1 192 ? -2.604 17.964 8.556 1.00 93.81 192 LEU A O 1
ATOM 1511 N N . ARG A 1 193 ? -3.316 16.803 10.320 1.00 93.25 193 ARG A N 1
ATOM 1512 C CA . ARG A 1 193 ? -3.524 15.567 9.551 1.00 93.25 193 ARG A CA 1
ATOM 1513 C C . ARG A 1 193 ? -4.617 15.716 8.487 1.00 93.25 193 ARG A C 1
ATOM 1515 O O . ARG A 1 193 ? -4.527 15.079 7.434 1.00 93.25 193 ARG A O 1
ATOM 1522 N N . LYS A 1 194 ? -5.667 16.487 8.768 1.00 93.88 194 LYS A N 1
ATOM 1523 C CA . LYS A 1 194 ? -6.764 16.758 7.834 1.00 93.88 194 LYS A CA 1
ATOM 1524 C C . LYS A 1 194 ? -6.296 17.663 6.694 1.00 93.88 194 LYS A C 1
ATOM 1526 O O . LYS A 1 194 ? -6.483 17.274 5.544 1.00 93.88 194 LYS A O 1
ATOM 1531 N N . ALA A 1 195 ? -5.588 18.748 6.996 1.00 92.12 195 ALA A N 1
ATOM 1532 C CA . ALA A 1 195 ? -4.955 19.616 6.005 1.00 92.12 195 ALA A CA 1
ATOM 1533 C C . ALA A 1 195 ? -3.997 18.822 5.098 1.00 92.12 195 ALA A C 1
ATOM 1535 O O . ALA A 1 195 ? -4.119 18.851 3.875 1.00 92.12 195 ALA A O 1
ATOM 1536 N N . ASN A 1 196 ? -3.144 17.972 5.682 1.00 90.12 196 ASN A N 1
ATOM 1537 C CA . ASN A 1 196 ? -2.264 17.074 4.926 1.00 90.12 196 ASN A CA 1
ATOM 1538 C C . ASN A 1 196 ? -3.044 16.122 4.000 1.00 90.12 196 ASN A C 1
ATOM 1540 O O . ASN A 1 196 ? -2.588 15.774 2.910 1.00 90.12 196 ASN A O 1
ATOM 1544 N N . MET A 1 197 ? -4.221 15.651 4.423 1.00 88.44 197 MET A N 1
ATOM 1545 C CA . MET A 1 197 ? -5.078 14.799 3.596 1.00 88.44 197 MET A CA 1
ATOM 1546 C C . MET A 1 197 ? -5.715 15.573 2.434 1.00 88.44 197 MET A C 1
ATOM 1548 O O . MET A 1 197 ? -5.859 15.008 1.345 1.00 88.44 197 MET A O 1
ATOM 1552 N N . GLU A 1 198 ? -6.109 16.823 2.665 1.00 90.94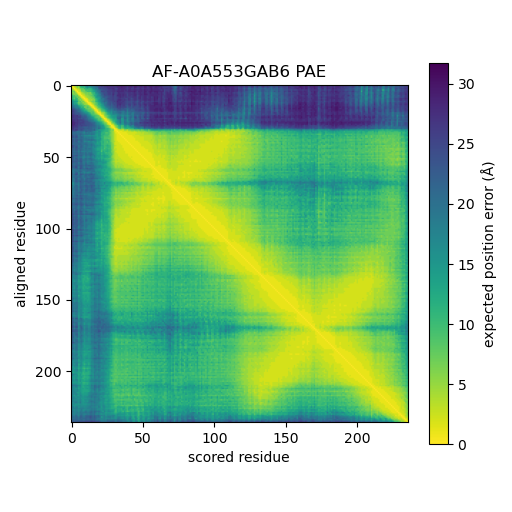 198 GLU A N 1
ATOM 1553 C CA . GLU A 1 198 ? -6.691 17.720 1.664 1.00 90.94 198 GLU A CA 1
ATOM 1554 C C . GLU A 1 198 ? -5.653 18.115 0.609 1.00 90.94 198 GLU A C 1
ATOM 1556 O O . GLU A 1 198 ? -5.885 17.844 -0.569 1.00 90.94 198 GLU A O 1
ATOM 1561 N N . SER A 1 199 ? -4.454 18.538 1.018 1.00 84.81 199 SER A N 1
ATOM 1562 C CA . SER A 1 199 ? -3.315 18.783 0.115 1.00 84.81 199 SER A CA 1
ATOM 1563 C C . SER A 1 199 ? -3.001 17.559 -0.764 1.00 84.81 199 SER A C 1
ATOM 1565 O O . SER A 1 199 ? -2.864 17.649 -1.986 1.00 84.81 199 SER A O 1
ATOM 1567 N N . LEU A 1 200 ? -2.985 16.347 -0.191 1.00 85.25 200 LEU A N 1
ATOM 1568 C CA . LEU A 1 200 ? -2.783 15.121 -0.975 1.00 85.25 200 LEU A CA 1
ATOM 1569 C C . LEU A 1 200 ? -3.907 14.855 -1.987 1.00 85.25 200 LEU A C 1
ATOM 1571 O O . LEU A 1 200 ? -3.685 14.152 -2.978 1.00 85.25 200 LEU A O 1
ATOM 1575 N N . LYS A 1 201 ? -5.129 15.321 -1.719 1.00 86.19 201 LYS A N 1
ATOM 1576 C CA . LYS A 1 201 ? -6.269 15.200 -2.633 1.00 86.19 201 LYS A CA 1
ATOM 1577 C C . LYS A 1 201 ? -6.173 16.234 -3.752 1.00 86.19 201 LYS A C 1
ATOM 1579 O O . LYS A 1 201 ? -6.425 15.869 -4.895 1.00 86.19 201 LYS A O 1
ATOM 1584 N N . GLU A 1 202 ? -5.775 17.457 -3.445 1.00 86.12 202 GLU A N 1
ATOM 1585 C CA . GLU A 1 202 ? -5.571 18.524 -4.427 1.00 86.12 202 GLU A CA 1
ATOM 1586 C C . GLU A 1 202 ? -4.441 18.173 -5.392 1.00 86.12 202 GLU A C 1
ATOM 1588 O O . GLU A 1 202 ? -4.672 18.089 -6.596 1.00 86.12 202 GLU A O 1
ATOM 1593 N N . ASN A 1 203 ? -3.281 17.773 -4.867 1.00 81.56 203 ASN A N 1
ATOM 1594 C CA . ASN A 1 203 ? -2.157 17.275 -5.664 1.00 81.56 203 ASN A CA 1
ATOM 1595 C C . ASN A 1 203 ? -2.556 16.121 -6.599 1.00 81.56 203 ASN A C 1
ATOM 1597 O O . ASN A 1 203 ? -2.083 16.007 -7.730 1.00 81.56 203 ASN A O 1
ATOM 1601 N N . ARG A 1 204 ? -3.461 15.241 -6.148 1.00 81.19 204 ARG A N 1
ATOM 1602 C CA . ARG A 1 204 ? -3.992 14.150 -6.981 1.00 81.19 204 ARG A CA 1
ATOM 1603 C C . ARG A 1 204 ? -4.846 14.642 -8.137 1.00 81.19 204 ARG A C 1
ATOM 1605 O O . ARG A 1 204 ? -4.792 14.028 -9.202 1.00 81.19 204 ARG A O 1
ATOM 1612 N N . GLU A 1 205 ? -5.686 15.642 -7.910 1.00 84.12 205 GLU A N 1
ATOM 1613 C CA . GLU A 1 205 ? -6.540 16.184 -8.964 1.00 84.12 205 GLU A CA 1
ATOM 1614 C C . GLU A 1 205 ? -5.711 17.014 -9.948 1.00 84.12 205 GLU A C 1
ATOM 1616 O O . GLU A 1 205 ? -5.829 16.771 -11.146 1.00 84.12 205 GLU A O 1
ATOM 1621 N N . ALA A 1 206 ? -4.758 17.821 -9.470 1.00 80.12 206 ALA A N 1
ATOM 1622 C CA . ALA A 1 206 ? -3.819 18.550 -10.324 1.00 80.12 206 ALA A CA 1
ATOM 1623 C C . ALA A 1 206 ? -3.053 17.608 -11.273 1.00 80.12 206 ALA A C 1
ATOM 1625 O O . ALA A 1 206 ? -3.050 17.792 -12.489 1.00 80.12 206 ALA A O 1
ATOM 1626 N N . VAL A 1 207 ? -2.486 16.509 -10.752 1.00 80.94 207 VAL A N 1
ATOM 1627 C CA . VAL A 1 207 ? -1.804 15.504 -11.594 1.00 80.94 207 VAL A CA 1
ATOM 1628 C C . VAL A 1 207 ? -2.768 14.843 -12.578 1.00 80.94 207 VAL A C 1
ATOM 1630 O O . VAL A 1 207 ? -2.377 14.457 -13.671 1.00 80.94 207 VAL A O 1
ATOM 1633 N N . LYS A 1 208 ? -4.038 14.665 -12.212 1.00 81.31 208 LYS A N 1
ATOM 1634 C CA . LYS A 1 208 ? -5.028 14.019 -13.079 1.00 81.31 208 LYS A CA 1
ATOM 1635 C C . LYS A 1 208 ? -5.482 14.928 -14.221 1.00 81.31 208 LYS A C 1
ATOM 1637 O O . LYS A 1 208 ? -5.802 14.421 -15.303 1.00 81.31 208 LYS A O 1
ATOM 1642 N N . GLU A 1 209 ? -5.533 16.230 -13.985 1.00 86.19 209 GLU A N 1
ATOM 1643 C CA . GLU A 1 209 ? -5.881 17.231 -14.990 1.00 86.19 209 GLU A CA 1
ATOM 1644 C C . GLU A 1 209 ? -4.826 17.301 -16.093 1.00 86.19 209 GLU A C 1
ATOM 1646 O O . GLU A 1 209 ? -5.191 17.316 -17.270 1.00 86.19 209 GLU A O 1
ATOM 1651 N N . THR A 1 210 ? -3.545 17.171 -15.738 1.00 83.44 210 THR A N 1
ATOM 1652 C CA . THR A 1 210 ? -2.428 17.188 -16.696 1.00 83.44 210 THR A CA 1
ATOM 1653 C C . THR A 1 210 ? -2.301 15.917 -17.540 1.00 83.44 210 THR A C 1
ATOM 1655 O O . THR A 1 210 ? -1.480 15.870 -18.453 1.00 83.44 210 THR A O 1
ATOM 1658 N N . LEU A 1 211 ? -3.090 14.864 -17.286 1.00 83.31 211 LEU A N 1
ATOM 1659 C CA . LEU A 1 211 ? -2.977 13.605 -18.032 1.00 83.31 211 LEU A CA 1
ATOM 1660 C C . LEU A 1 211 ? -3.471 13.726 -19.478 1.00 83.31 211 LEU A C 1
ATOM 1662 O O . LEU A 1 211 ? -4.612 14.140 -19.735 1.00 83.31 211 LEU A O 1
ATOM 1666 N N . THR A 1 212 ? -2.666 13.224 -20.415 1.00 83.25 212 THR A N 1
ATOM 1667 C CA . THR A 1 212 ? -3.012 13.164 -21.841 1.00 83.25 212 THR A CA 1
ATOM 1668 C C . THR A 1 212 ? -4.150 12.174 -22.106 1.00 83.25 212 THR A C 1
ATOM 1670 O O . THR A 1 212 ? -4.459 11.293 -21.292 1.00 83.25 212 THR A O 1
ATOM 1673 N N . GLN A 1 213 ? -4.812 12.293 -23.263 1.00 83.81 213 GLN A N 1
ATOM 1674 C CA . GLN A 1 213 ? -5.849 11.332 -23.661 1.00 83.81 213 GLN A CA 1
ATOM 1675 C C . GLN A 1 213 ? -5.292 9.908 -23.782 1.00 83.81 213 GLN A C 1
ATOM 1677 O O . GLN A 1 213 ? -5.956 8.955 -23.369 1.00 83.81 213 GLN A O 1
ATOM 1682 N N . GLU A 1 214 ? -4.061 9.770 -24.271 1.00 77.31 214 GLU A N 1
ATOM 1683 C CA . GLU A 1 214 ? -3.362 8.493 -24.377 1.00 77.31 214 GLU A CA 1
ATOM 1684 C C . GLU A 1 214 ? -3.065 7.894 -22.998 1.00 77.31 214 GLU A C 1
ATOM 1686 O O . GLU A 1 214 ? -3.443 6.751 -22.733 1.00 77.31 214 GLU A O 1
ATOM 1691 N N . GLN A 1 215 ? -2.516 8.681 -22.066 1.00 75.69 215 GLN A N 1
ATOM 1692 C CA . GLN A 1 215 ? -2.299 8.254 -20.679 1.00 75.69 215 GLN A CA 1
ATOM 1693 C C . GLN A 1 215 ? -3.630 7.833 -20.021 1.00 75.69 215 GLN A C 1
ATOM 1695 O O . GLN A 1 215 ? -3.728 6.777 -19.386 1.00 75.69 215 GLN A O 1
ATOM 1700 N N . LYS A 1 216 ? -4.710 8.599 -20.237 1.00 77.56 216 LYS A N 1
ATOM 1701 C CA . LYS A 1 216 ? -6.070 8.261 -19.776 1.00 77.56 216 LYS A CA 1
ATOM 1702 C C . LYS A 1 216 ? -6.586 6.955 -20.393 1.00 77.56 216 LYS A C 1
ATOM 1704 O O . LYS A 1 216 ? -7.210 6.152 -19.689 1.00 77.56 216 LYS A O 1
ATOM 1709 N N . ALA A 1 217 ? -6.341 6.712 -21.677 1.00 76.19 217 ALA A N 1
ATOM 1710 C CA . ALA A 1 217 ? -6.734 5.486 -22.367 1.00 76.19 217 ALA A CA 1
ATOM 1711 C C . ALA A 1 217 ? -5.930 4.270 -21.878 1.00 76.19 217 ALA A C 1
ATOM 1713 O O . ALA A 1 217 ? -6.526 3.231 -21.568 1.00 76.19 217 ALA A O 1
ATOM 1714 N N . ALA A 1 218 ? -4.614 4.415 -21.709 1.00 76.06 218 ALA A N 1
ATOM 1715 C CA . ALA A 1 218 ? -3.730 3.402 -21.143 1.00 76.06 218 ALA A CA 1
ATOM 1716 C C . ALA A 1 218 ? -4.186 2.996 -19.733 1.00 76.06 218 ALA A C 1
ATOM 1718 O O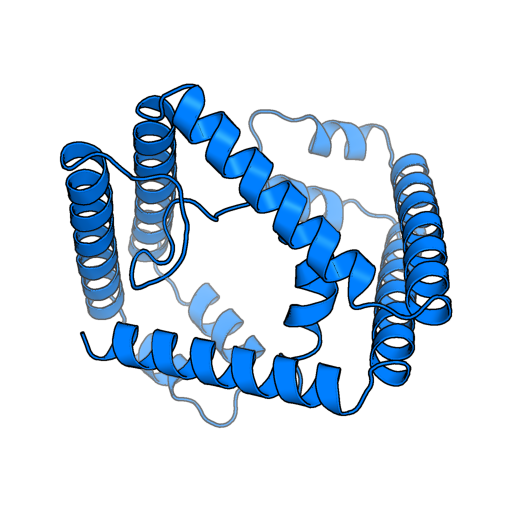 . ALA A 1 218 ? -4.365 1.806 -19.454 1.00 76.06 218 ALA A O 1
ATOM 1719 N N . MET A 1 219 ? -4.522 3.968 -18.876 1.00 71.00 219 MET A N 1
ATOM 1720 C CA . MET A 1 219 ? -5.096 3.701 -17.552 1.00 71.00 219 MET A CA 1
ATOM 1721 C C . MET A 1 219 ? -6.411 2.917 -17.625 1.00 71.00 219 MET A C 1
ATOM 1723 O O . MET A 1 219 ? -6.618 1.971 -16.861 1.00 71.00 219 MET A O 1
ATOM 1727 N N . LYS A 1 220 ? -7.320 3.277 -18.541 1.00 74.50 220 LYS A N 1
ATOM 1728 C CA . LYS A 1 220 ? -8.581 2.541 -18.732 1.00 74.50 220 LYS A CA 1
ATOM 1729 C C . LYS A 1 220 ? -8.325 1.110 -19.210 1.00 74.50 220 LYS A C 1
ATOM 1731 O O . LYS A 1 220 ? -8.983 0.190 -18.721 1.00 74.50 220 LYS A O 1
ATOM 1736 N N . LYS A 1 221 ? -7.376 0.902 -20.129 1.00 73.88 221 LYS A N 1
ATOM 1737 C CA . LYS A 1 221 ? -6.984 -0.427 -20.629 1.00 73.88 221 LYS A CA 1
ATOM 1738 C C . LYS A 1 221 ? -6.420 -1.287 -19.500 1.00 73.88 221 LYS A C 1
ATOM 1740 O O . LYS A 1 221 ? -6.922 -2.390 -19.281 1.00 73.88 221 LYS A O 1
ATOM 1745 N N . GLN A 1 222 ? -5.482 -0.754 -18.718 1.00 71.38 222 GLN A N 1
ATOM 1746 C CA . GLN A 1 222 ? -4.926 -1.443 -17.552 1.00 71.38 222 GLN A CA 1
ATOM 1747 C C . GLN A 1 222 ? -6.004 -1.760 -16.506 1.00 71.38 222 GLN A C 1
ATOM 1749 O O . GLN A 1 222 ? -6.056 -2.872 -15.980 1.00 71.38 222 GLN A O 1
ATOM 1754 N N . ALA A 1 223 ? -6.919 -0.827 -16.225 1.00 71.62 223 ALA A N 1
ATOM 1755 C CA . ALA A 1 223 ? -8.027 -1.064 -15.301 1.00 71.62 223 ALA A CA 1
ATOM 1756 C C . ALA A 1 223 ? -8.952 -2.194 -15.786 1.00 71.62 223 ALA A C 1
ATOM 1758 O O . ALA A 1 223 ? -9.330 -3.061 -14.995 1.00 71.62 223 ALA A O 1
ATOM 1759 N N . LYS A 1 224 ? -9.273 -2.233 -17.087 1.00 73.56 224 LYS A N 1
ATOM 1760 C CA . LYS A 1 224 ? -10.057 -3.317 -17.702 1.00 73.56 224 LYS A CA 1
ATOM 1761 C C . LYS A 1 224 ? -9.326 -4.658 -17.632 1.00 73.56 224 LYS A C 1
ATOM 1763 O O . LYS A 1 224 ? -9.942 -5.652 -17.258 1.00 73.56 224 LYS A O 1
ATOM 1768 N N . GLN A 1 225 ? -8.029 -4.696 -17.935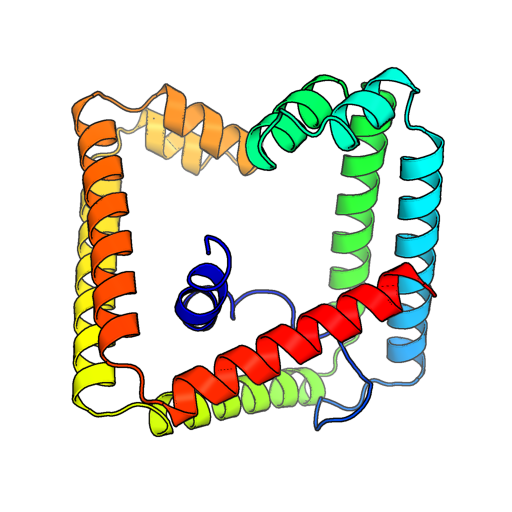 1.00 71.56 225 GLN A N 1
ATOM 1769 C CA . GLN A 1 225 ? -7.213 -5.911 -17.827 1.00 71.56 225 GLN A CA 1
ATOM 1770 C C . GLN A 1 225 ? -7.175 -6.434 -16.386 1.00 71.56 225 GLN A C 1
ATOM 1772 O O . GLN A 1 225 ? -7.422 -7.615 -16.150 1.00 71.56 225 GLN A O 1
ATOM 1777 N N . ARG A 1 226 ? -6.973 -5.549 -15.402 1.00 70.88 226 ARG A N 1
ATOM 1778 C CA . ARG A 1 226 ? -7.031 -5.903 -13.976 1.00 70.88 226 ARG A CA 1
ATOM 1779 C C . ARG A 1 226 ? -8.408 -6.432 -13.574 1.00 70.88 226 ARG A C 1
ATOM 1781 O O . ARG A 1 226 ? -8.491 -7.425 -12.859 1.00 70.88 226 ARG A O 1
ATOM 1788 N N . ALA A 1 227 ? -9.487 -5.809 -14.047 1.00 71.81 227 ALA A N 1
ATOM 1789 C CA . ALA A 1 227 ? -10.848 -6.268 -13.776 1.00 71.81 227 ALA A CA 1
ATOM 1790 C C . ALA A 1 227 ? -11.124 -7.654 -14.381 1.00 71.81 227 ALA A C 1
ATOM 1792 O O . ALA A 1 227 ? -11.670 -8.514 -13.692 1.00 71.81 227 ALA A O 1
ATOM 1793 N N . ARG A 1 228 ? -10.693 -7.896 -15.627 1.00 73.81 228 ARG A N 1
ATOM 1794 C CA . ARG A 1 228 ? -10.778 -9.209 -16.290 1.00 73.81 228 ARG A CA 1
ATOM 1795 C C . ARG A 1 228 ? -9.995 -10.270 -15.525 1.00 73.81 228 ARG A C 1
ATOM 1797 O O . ARG A 1 228 ? -10.557 -11.300 -15.176 1.00 73.81 228 ARG A O 1
ATOM 1804 N N . LYS A 1 229 ? -8.746 -9.978 -15.155 1.00 69.31 229 LYS A N 1
ATOM 1805 C CA . LYS A 1 229 ? -7.909 -10.876 -14.348 1.00 69.31 229 LYS A CA 1
ATOM 1806 C C . LYS A 1 229 ? -8.554 -11.213 -13.007 1.00 69.31 229 LYS A C 1
ATOM 1808 O O . LYS A 1 229 ? -8.557 -12.365 -12.592 1.00 69.31 229 LYS A O 1
ATOM 1813 N N . ASN A 1 230 ? -9.139 -10.220 -12.342 1.00 66.56 230 ASN A N 1
ATOM 1814 C CA . ASN A 1 230 ? -9.855 -10.435 -11.089 1.00 66.56 230 ASN A CA 1
ATOM 1815 C C . ASN A 1 230 ? -11.145 -11.244 -11.275 1.00 66.56 230 ASN A C 1
ATOM 1817 O O . ASN A 1 230 ? -11.522 -11.959 -10.356 1.00 66.56 230 ASN A O 1
ATOM 1821 N N . ARG A 1 231 ? -11.818 -11.149 -12.428 1.00 67.62 231 ARG A N 1
ATOM 1822 C CA . ARG A 1 231 ? -12.991 -11.974 -12.750 1.00 67.62 231 ARG A CA 1
ATOM 1823 C C . ARG A 1 231 ? -12.597 -13.425 -13.009 1.00 67.62 231 ARG A C 1
ATOM 1825 O O . ARG A 1 231 ? -13.189 -14.312 -12.414 1.00 67.62 231 ARG A O 1
ATOM 1832 N N . ASN A 1 232 ? -11.556 -13.657 -13.805 1.00 62.97 232 ASN A N 1
ATOM 1833 C CA . ASN A 1 232 ? -11.060 -15.006 -14.087 1.00 62.97 232 ASN A CA 1
ATOM 1834 C C . ASN A 1 232 ? -10.579 -15.699 -12.807 1.00 62.97 232 ASN A C 1
ATOM 1836 O O . ASN A 1 232 ? -10.853 -16.870 -12.608 1.00 62.97 232 ASN A O 1
ATOM 1840 N N . ARG A 1 233 ? -9.962 -14.954 -11.881 1.00 58.50 233 ARG A N 1
ATOM 1841 C CA . ARG A 1 233 ? -9.592 -15.455 -10.545 1.00 58.50 233 ARG A CA 1
ATOM 1842 C C . ARG A 1 233 ? -10.773 -15.797 -9.633 1.00 58.50 233 ARG A C 1
ATOM 1844 O O . ARG A 1 233 ? -10.558 -16.471 -8.640 1.00 58.50 233 ARG A O 1
ATOM 1851 N N . LYS A 1 234 ? -11.973 -15.275 -9.898 1.00 53.72 234 LYS A N 1
ATOM 1852 C CA . LYS A 1 234 ? -13.188 -15.593 -9.128 1.00 53.72 234 LYS A CA 1
ATOM 1853 C C . LYS A 1 234 ? -13.949 -16.796 -9.687 1.00 53.72 234 LYS A C 1
ATOM 1855 O O . LYS A 1 234 ? -14.779 -17.340 -8.974 1.00 53.72 234 LYS A O 1
ATOM 1860 N N . ASN A 1 235 ? -13.699 -17.146 -10.947 1.00 46.88 235 ASN A N 1
ATOM 1861 C CA . ASN A 1 235 ? -14.393 -18.207 -11.677 1.00 46.88 235 ASN A CA 1
ATOM 1862 C C . ASN A 1 235 ? -13.523 -19.466 -11.868 1.00 46.88 235 ASN A C 1
ATOM 1864 O O . ASN A 1 235 ? -13.955 -20.383 -12.558 1.00 46.88 235 ASN A O 1
ATOM 1868 N N . ALA A 1 236 ? -12.304 -19.476 -11.323 1.00 42.38 236 ALA A N 1
ATOM 1869 C CA . ALA A 1 236 ? -11.344 -20.576 -11.373 1.00 42.38 236 ALA A CA 1
ATOM 1870 C C . ALA A 1 236 ? -11.070 -21.074 -9.959 1.00 42.38 236 ALA A C 1
ATOM 1872 O O . ALA A 1 236 ? -10.849 -22.291 -9.807 1.00 42.38 236 ALA A O 1
#

Nearest PDB structures (foldseek):
  7n6g-assembly1_3Q  TM=1.835E-01  e=5.839E+00  Chlamydomonas reinhardtii

Secondary structure (DSSP, 8-state):
--SSHHHHHHHHHSTTS-SSSS--SSS------HHHHHHHHHHHHHHHHHHHHHHHT--HHHHHHHH-SSS-HHHHHHHHHHT--HHHHHHHHHHHHHHHHHHHHHHHT--HHHHHHHHHHHHHHHHHHHHTS-HHHHHHHHHHHHHHHHHHHHHHHT--HHHHHHHH-SSS-HHHHHHHHHHT--HHHHHHHHHHHHHHHHHHHHHHHT--HHHHHHHHHHHHHHHHHHHHTT--

pLDDT: mean 79.39, std 18.73, range [28.41, 97.0]

Solvent-accessible surface area (backbone atoms only — not comparable to full-atom values): 13808 Å² total; per-residue (Å²): 133,89,67,64,71,63,52,61,62,30,62,77,70,52,80,84,72,82,77,88,86,68,77,93,74,88,73,97,61,61,86,69,51,73,67,56,49,50,54,52,50,53,56,48,52,51,51,48,52,54,48,51,54,54,59,71,68,56,50,72,69,52,50,49,44,71,64,44,83,85,52,51,74,66,54,29,53,50,52,42,62,69,68,54,50,71,68,57,50,49,51,55,48,53,55,50,51,51,55,51,50,56,52,50,54,55,57,73,70,53,49,69,68,46,52,48,45,50,51,51,53,52,51,48,56,53,47,56,54,57,68,75,44,55,70,71,57,50,50,53,53,49,52,51,48,53,52,52,49,52,52,49,48,56,54,58,70,69,52,49,73,71,51,50,46,50,72,66,43,85,85,56,50,77,64,55,33,53,50,53,48,60,70,71,50,51,72,68,56,48,50,52,52,49,53,51,50,48,53,57,49,51,53,51,49,57,59,57,68,73,52,49,72,64,58,52,48,52,51,51,51,53,50,50,52,51,51,50,54,55,48,53,66,71,78,108

Foldseek 3Di:
DPCLLCPPVCVVVVLPDDDPQPDPPDDQAQDDDPVLVVLSVVLLVVLVVLVVVLVVPDDPVLVCLVVPPVDDPVRSVVVSVVPDDPVSVVSVVVNVVSNVVSVVVSVVPADPVNVVSNVVVSVVVVVVVVVPDDPVLVVLVVVLVVVLVVLVVVLVVPDDPVLVCLVVDPVDDPVRSVVVSVVPDDPVSVVSVVVSVVSVVVSSVVSVVRDDPVNVVVSVVVVVVVVVVVVVSVVD

Radius of gyration: 21.39 Å; Cα contacts (8 Å, |Δi|>4): 69; chains: 1; bounding box: 50×46×49 Å

Sequence (236 aa):
MKNFLKVFVAAIMLLSYSSVASAQDETTGPILSEEQKAMVAASKEEKKANHEAFKASLSEEQLAILDNKELSKQEKMKAFAASLSEEQKAMRKANKESVEANRAALRATLSDEQKEAIEAHKKEQRKELRESLSDDQKELIAAARTEKEANRDAFKESLTEEQLAILQDKEMGKKEKQEALRASLSEEQRELRKANMESLKENREAVKETLTQEQKAAMKKQAKQRARKNRNRKNA

Mean predicted aligned error: 10.57 Å